Protei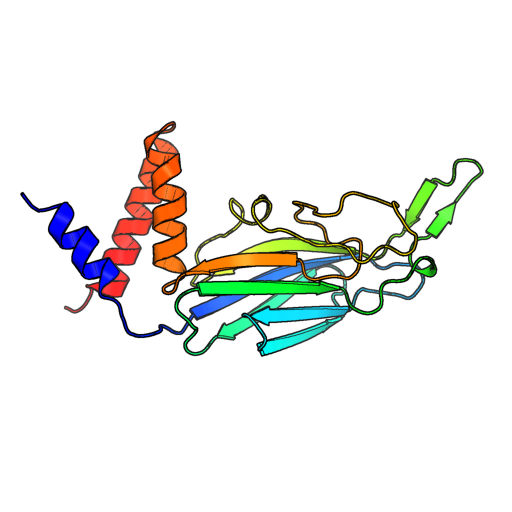n AF-A0A3C0G9D0-F1 (afdb_monomer)

Radius of gyration: 19.48 Å; Cα contacts (8 Å, |Δi|>4): 358; chains: 1; bounding box: 47×35×62 Å

Sequence (189 aa):
MEKWKQTAKYRNATRPKSFVVKIHLHGSAGRRGYPTALIGVNDKEYLRQTIEEKSTLEFSVDSIKKRNFLFIEMLDKTSKDTVVQGHNAQIVKDMRIKIEKLFIDEIDMRNHIFKAKQRPIYHTFNQGPKVVNSDHIFFSGKWKLYFENPPRLFFANKTYSKALVSNPKKQEQVIHYKKKLDEYFFGKK

Solvent-accessible surface area (backbone atoms only — not comparable to full-atom values): 10556 Å² total; per-residue (Å²): 143,57,74,66,61,57,58,51,57,64,71,61,55,77,66,61,54,60,46,43,41,38,38,33,36,36,21,32,46,22,69,87,42,54,33,33,38,40,32,29,50,72,91,47,79,76,48,75,46,72,30,60,46,78,38,80,46,74,50,77,44,77,54,57,60,70,66,45,30,44,34,44,26,43,50,91,67,55,79,74,22,50,38,62,49,73,95,81,59,42,76,78,34,48,37,25,42,33,59,77,41,38,27,46,69,85,40,78,37,65,92,48,41,61,73,17,43,22,41,59,53,67,94,53,87,85,75,66,70,77,62,45,62,51,51,60,43,72,42,20,42,51,31,35,42,76,48,33,60,51,52,66,59,43,53,47,53,64,47,47,75,56,41,82,73,75,46,72,74,55,45,53,55,50,51,51,52,47,52,58,46,47,46,71,76,66,62,81,131

Structure (mmCIF, N/CA/C/O backbone):
data_AF-A0A3C0G9D0-F1
#
_ent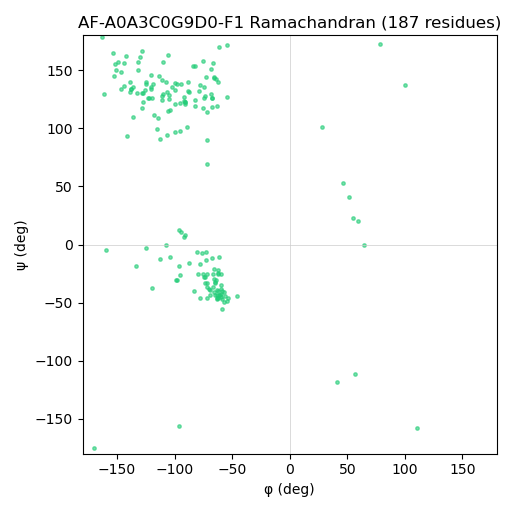ry.id   AF-A0A3C0G9D0-F1
#
loop_
_atom_site.group_PDB
_atom_site.id
_atom_site.type_symbol
_atom_site.label_atom_id
_atom_site.label_alt_id
_atom_site.label_comp_id
_atom_site.label_asym_id
_atom_site.label_entity_id
_atom_site.label_seq_id
_atom_site.pdbx_PDB_ins_code
_atom_site.Cartn_x
_atom_site.Cartn_y
_atom_site.Cartn_z
_atom_site.occupancy
_atom_site.B_iso_or_equiv
_atom_site.auth_seq_id
_atom_site.auth_comp_id
_atom_site.auth_asym_id
_atom_site.auth_atom_id
_atom_site.pdbx_PDB_model_num
ATOM 1 N N . MET A 1 1 ? -8.342 -2.177 42.435 1.00 35.59 1 MET A N 1
ATOM 2 C CA . MET A 1 1 ? -8.805 -3.366 41.676 1.00 35.59 1 MET A CA 1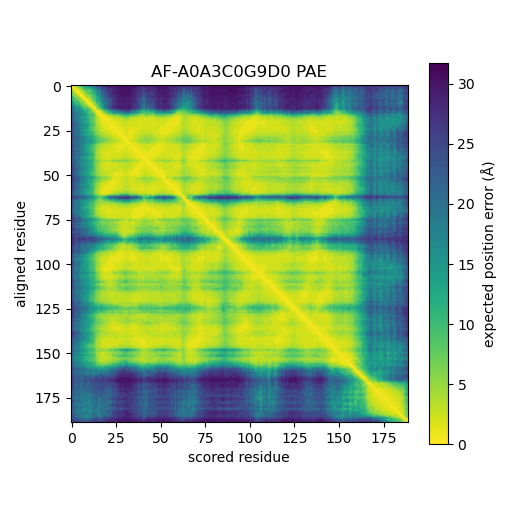
ATOM 3 C C . MET A 1 1 ? -9.591 -2.928 40.421 1.00 35.59 1 MET A C 1
ATOM 5 O O . MET A 1 1 ? -10.724 -3.347 40.233 1.00 35.59 1 MET A O 1
ATOM 9 N N . GLU A 1 2 ? -9.013 -2.089 39.540 1.00 35.81 2 GLU A N 1
ATOM 10 C CA . GLU A 1 2 ? -9.792 -1.347 38.507 1.00 35.81 2 GLU A CA 1
ATOM 11 C C . GLU A 1 2 ? -9.228 -1.363 37.070 1.00 35.81 2 GLU A C 1
ATOM 13 O O . GLU A 1 2 ? -9.981 -1.161 36.119 1.00 35.81 2 GLU A O 1
ATOM 18 N N . LYS A 1 3 ? -7.942 -1.685 36.854 1.00 32.31 3 LYS A N 1
ATOM 19 C CA . LYS A 1 3 ? -7.334 -1.702 35.499 1.00 32.31 3 LYS A CA 1
ATOM 20 C C . LYS A 1 3 ? -7.938 -2.766 34.560 1.00 32.31 3 LYS A C 1
ATOM 22 O O . LYS A 1 3 ? -8.060 -2.563 33.352 1.00 32.31 3 LYS A O 1
ATOM 27 N N . TRP A 1 4 ? -8.361 -3.898 35.117 1.00 29.17 4 TRP A N 1
ATOM 28 C CA . TRP A 1 4 ? -8.991 -5.007 34.394 1.00 29.17 4 TRP A CA 1
ATOM 29 C C . TRP A 1 4 ? -10.407 -4.679 33.888 1.00 29.17 4 TRP A C 1
ATOM 31 O O . TRP A 1 4 ? -10.735 -5.015 32.749 1.00 29.17 4 TRP A O 1
ATOM 41 N N . LYS A 1 5 ? -11.213 -3.937 34.666 1.00 29.25 5 LYS A N 1
ATOM 42 C CA . LYS A 1 5 ? -12.572 -3.525 34.264 1.00 29.25 5 LYS A CA 1
ATOM 43 C C . LYS A 1 5 ? -12.570 -2.543 33.088 1.00 29.25 5 LYS A C 1
ATOM 45 O O . LYS A 1 5 ? -13.406 -2.675 32.196 1.00 29.25 5 LYS A O 1
ATOM 50 N N . GLN A 1 6 ? -11.601 -1.625 33.022 1.00 36.59 6 GLN A N 1
ATOM 51 C CA . GLN A 1 6 ? -11.447 -0.744 31.856 1.00 36.59 6 GLN A CA 1
ATOM 52 C C . GLN A 1 6 ? -11.131 -1.556 30.592 1.00 36.59 6 GLN A C 1
ATOM 54 O O . GLN A 1 6 ? -11.825 -1.422 29.590 1.00 36.59 6 GLN A O 1
ATOM 59 N N . THR A 1 7 ? -10.181 -2.494 30.666 1.00 37.78 7 THR A N 1
ATOM 60 C CA . THR A 1 7 ? -9.803 -3.374 29.540 1.00 37.78 7 THR A CA 1
ATOM 61 C C . THR A 1 7 ? -10.978 -4.228 29.027 1.00 37.78 7 THR A C 1
ATOM 63 O O . THR A 1 7 ? -11.108 -4.449 27.821 1.00 37.78 7 THR A O 1
ATOM 66 N N . ALA A 1 8 ? -11.873 -4.669 29.919 1.00 34.12 8 ALA A N 1
ATOM 67 C CA . ALA A 1 8 ? -13.069 -5.436 29.565 1.00 34.12 8 ALA A CA 1
ATOM 68 C C . ALA A 1 8 ? -14.154 -4.592 28.867 1.00 34.12 8 ALA A C 1
ATOM 70 O O . ALA A 1 8 ? -14.780 -5.067 27.920 1.00 34.12 8 ALA A O 1
ATOM 71 N N . LYS A 1 9 ? -14.335 -3.321 29.252 1.00 36.75 9 LYS A N 1
ATOM 72 C CA . LYS A 1 9 ? -15.297 -2.413 28.597 1.00 36.75 9 LYS A CA 1
ATOM 73 C C . LYS A 1 9 ? -14.911 -2.130 27.137 1.00 36.75 9 LYS A C 1
ATOM 75 O O . LYS A 1 9 ? -15.786 -2.046 26.281 1.00 36.75 9 LYS A O 1
ATOM 80 N N . TYR A 1 10 ? -13.610 -2.094 26.833 1.00 41.47 10 TYR A N 1
ATOM 81 C CA . TYR A 1 10 ? -13.089 -1.951 25.466 1.00 41.47 10 TYR A CA 1
ATOM 82 C C . TYR A 1 10 ? -13.218 -3.220 24.609 1.00 41.47 10 TYR A C 1
ATOM 84 O O . TYR A 1 10 ? -13.357 -3.112 23.393 1.00 41.47 10 TYR A O 1
ATOM 92 N N . ARG A 1 11 ? -13.221 -4.419 25.217 1.00 40.88 11 ARG A N 1
ATOM 93 C CA . ARG A 1 11 ? -13.554 -5.674 24.508 1.00 40.88 11 ARG A CA 1
ATOM 94 C C . ARG A 1 11 ? -15.019 -5.719 24.061 1.00 40.88 11 ARG A C 1
ATOM 96 O O . ARG A 1 11 ? -15.320 -6.379 23.073 1.00 40.88 11 ARG A O 1
ATOM 103 N N . ASN A 1 12 ? -15.891 -4.988 24.759 1.00 38.72 12 ASN A N 1
ATOM 104 C CA . ASN A 1 12 ? -17.333 -4.934 24.519 1.00 38.72 12 ASN A CA 1
ATOM 105 C C . ASN A 1 12 ? -17.779 -3.750 23.644 1.00 38.72 12 ASN A C 1
ATOM 107 O O . ASN A 1 12 ? -18.977 -3.494 23.537 1.00 38.72 12 ASN A O 1
ATOM 111 N N . ALA A 1 13 ? -16.860 -3.043 22.972 1.00 45.84 13 ALA A N 1
ATOM 112 C CA . ALA A 1 13 ? -17.217 -2.147 21.871 1.00 45.84 13 ALA A CA 1
ATOM 113 C C . ALA A 1 13 ? -17.621 -2.991 20.641 1.00 45.84 13 ALA A C 1
ATOM 115 O O . ALA A 1 13 ? -16.901 -3.084 19.655 1.00 45.84 13 ALA A O 1
ATOM 116 N N . THR A 1 14 ? -18.765 -3.668 20.742 1.00 51.75 14 THR A N 1
ATOM 117 C CA . THR A 1 14 ? -19.319 -4.631 19.775 1.00 51.75 14 THR A CA 1
A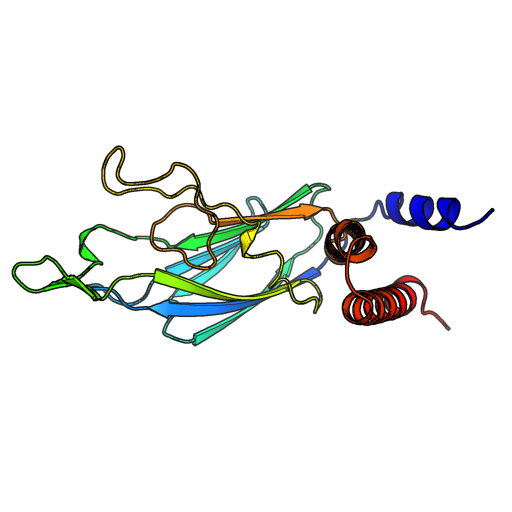TOM 118 C C . THR A 1 14 ? -19.931 -3.978 18.540 1.00 51.75 14 THR A C 1
ATOM 120 O O . THR A 1 14 ? -20.296 -4.682 17.602 1.00 51.75 14 THR A O 1
ATOM 123 N N . ARG A 1 15 ? -20.045 -2.645 18.511 1.00 56.09 15 ARG A N 1
ATOM 124 C CA . ARG A 1 15 ? -20.587 -1.923 17.360 1.00 56.09 15 ARG A CA 1
ATOM 125 C C . ARG A 1 15 ? -19.463 -1.546 16.406 1.00 56.09 15 ARG A C 1
ATOM 127 O O . ARG A 1 15 ? -18.535 -0.852 16.835 1.00 56.09 15 ARG A O 1
ATOM 134 N N . PRO A 1 16 ? -19.542 -1.969 15.135 1.00 62.66 16 PRO A N 1
ATOM 135 C CA . PRO A 1 16 ? -18.597 -1.524 14.141 1.00 62.66 16 PRO A CA 1
ATOM 136 C C . PRO A 1 16 ? -18.543 0.001 14.083 1.00 62.66 16 PRO A C 1
ATOM 138 O O . PRO A 1 16 ? -19.578 0.653 13.952 1.00 62.66 16 PRO A O 1
ATOM 141 N N . LYS A 1 17 ? -17.344 0.574 14.192 1.00 74.12 17 LYS A N 1
ATOM 142 C CA . LYS A 1 17 ? -17.153 2.011 14.000 1.00 74.12 17 LYS A CA 1
ATOM 143 C C . LYS A 1 17 ? -16.664 2.279 12.584 1.00 74.12 17 LYS A C 1
ATOM 145 O O . LYS A 1 17 ? -15.845 1.516 12.065 1.00 74.12 17 LYS A O 1
ATOM 150 N N . SER A 1 18 ? -17.207 3.324 11.965 1.00 83.94 18 SER A N 1
ATOM 151 C CA . SER A 1 18 ? -16.607 3.903 10.770 1.00 83.94 18 SER A CA 1
ATOM 152 C C . SER A 1 18 ? -15.265 4.535 11.128 1.00 83.94 18 SER A C 1
ATOM 154 O O . SER A 1 18 ? -15.014 4.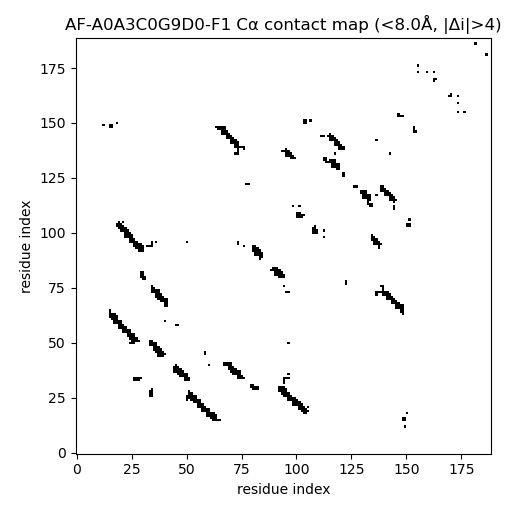862 12.291 1.00 83.94 18 SER A O 1
ATOM 156 N N . PHE A 1 19 ? -14.396 4.652 10.134 1.00 87.12 19 PHE A N 1
ATOM 157 C CA . PHE A 1 19 ? -13.090 5.283 10.281 1.00 87.12 19 PHE A CA 1
ATOM 158 C C . PHE A 1 19 ? -12.665 5.931 8.968 1.00 87.12 19 PHE A C 1
ATOM 160 O O . PHE A 1 19 ? -13.121 5.534 7.892 1.00 87.12 19 PHE A O 1
ATOM 167 N N . VAL A 1 20 ? -11.771 6.910 9.059 1.00 90.75 20 VAL A N 1
ATOM 168 C CA . VAL A 1 20 ? -11.191 7.587 7.892 1.00 90.75 20 VAL A CA 1
ATOM 169 C C . VAL A 1 20 ? -9.785 7.062 7.648 1.00 90.75 20 VAL A C 1
ATOM 171 O O . VAL A 1 20 ? -8.988 6.916 8.579 1.00 90.75 20 VAL A O 1
ATOM 174 N N . VAL A 1 21 ? -9.471 6.784 6.386 1.00 94.00 21 VAL A N 1
ATOM 175 C CA . VAL A 1 21 ? -8.127 6.418 5.939 1.00 94.00 21 VAL A CA 1
ATOM 176 C C . VAL A 1 21 ? -7.572 7.552 5.095 1.00 94.00 21 VAL A C 1
ATOM 178 O O . VAL A 1 21 ? -8.197 7.956 4.119 1.00 94.00 21 VAL A O 1
ATOM 181 N N . LYS A 1 22 ? -6.370 8.017 5.439 1.00 96.44 22 LYS A N 1
ATOM 182 C CA . LYS A 1 22 ? -5.610 8.995 4.652 1.00 96.44 22 LYS A CA 1
ATOM 183 C C . LYS A 1 22 ? -4.247 8.418 4.301 1.00 96.44 22 LYS A C 1
ATOM 185 O O . LYS A 1 22 ? -3.511 7.978 5.184 1.00 96.44 22 LYS A O 1
ATOM 190 N N . ILE A 1 23 ? -3.894 8.406 3.023 1.00 96.44 23 ILE A N 1
ATOM 191 C CA . ILE A 1 23 ? -2.669 7.786 2.513 1.00 96.44 23 ILE A CA 1
ATOM 192 C C . ILE A 1 23 ? -1.917 8.796 1.659 1.00 96.44 23 ILE A C 1
ATOM 194 O O . ILE A 1 23 ? -2.490 9.407 0.762 1.00 96.44 23 ILE A O 1
ATOM 198 N N . HIS A 1 24 ? -0.625 8.943 1.925 1.00 96.94 24 HIS A N 1
ATOM 199 C CA . HIS A 1 24 ? 0.287 9.693 1.075 1.00 96.94 24 HIS A CA 1
ATOM 200 C C . HIS A 1 24 ? 1.125 8.695 0.287 1.00 96.94 24 HIS A C 1
ATOM 202 O O . HIS A 1 24 ? 1.874 7.903 0.871 1.00 96.94 24 HIS A O 1
ATOM 208 N N . LEU A 1 25 ? 0.964 8.717 -1.030 1.00 97.00 25 LEU A N 1
ATOM 209 C CA . LEU A 1 25 ? 1.652 7.838 -1.958 1.00 97.00 25 LEU A CA 1
ATOM 210 C C . LEU A 1 25 ? 2.605 8.645 -2.829 1.00 97.00 25 LEU A C 1
ATOM 212 O O . LEU A 1 25 ? 2.298 9.770 -3.215 1.00 97.00 25 LEU A O 1
ATOM 216 N N . HIS A 1 26 ? 3.736 8.031 -3.158 1.00 97.50 26 HIS A N 1
ATOM 217 C CA . HIS A 1 26 ? 4.649 8.519 -4.173 1.00 97.50 26 HIS A CA 1
ATOM 218 C C . HIS A 1 26 ? 4.769 7.508 -5.320 1.00 97.50 26 HIS A C 1
ATOM 220 O O . HIS A 1 26 ? 5.333 6.426 -5.140 1.00 97.50 26 HIS A O 1
ATOM 226 N N . GLY A 1 27 ? 4.268 7.848 -6.503 1.00 96.62 27 GLY A N 1
ATOM 227 C CA . GLY A 1 27 ? 4.398 7.054 -7.718 1.00 96.62 27 GLY A CA 1
ATOM 228 C C . GLY A 1 27 ? 5.669 7.406 -8.481 1.00 96.62 27 GLY A C 1
ATOM 229 O O . GLY A 1 27 ? 5.991 8.571 -8.694 1.00 96.62 27 GLY A O 1
ATOM 230 N N . SER A 1 28 ? 6.425 6.396 -8.898 1.00 95.88 28 SER A N 1
ATOM 231 C CA . SER A 1 28 ? 7.510 6.567 -9.866 1.00 95.88 28 SER A CA 1
ATOM 232 C C . SER A 1 28 ? 7.054 6.025 -11.208 1.00 95.88 28 SER A C 1
ATOM 234 O O . SER A 1 28 ? 6.574 4.893 -11.284 1.00 95.88 28 SER A O 1
ATOM 236 N N . ALA A 1 29 ? 7.206 6.826 -12.260 1.00 94.06 29 ALA A N 1
ATOM 237 C CA . ALA A 1 29 ? 6.902 6.378 -13.605 1.00 94.06 29 ALA A CA 1
ATOM 238 C C . ALA A 1 29 ? 7.871 5.271 -14.038 1.00 94.06 29 ALA A C 1
ATOM 240 O O . ALA A 1 29 ? 9.067 5.346 -13.765 1.00 94.06 29 ALA A O 1
ATOM 241 N N . GLY A 1 30 ? 7.362 4.292 -14.779 1.00 92.25 30 GLY A N 1
ATOM 242 C CA . GLY A 1 30 ? 8.151 3.359 -15.575 1.00 92.25 30 GLY A CA 1
ATOM 243 C C . GLY A 1 30 ? 8.253 3.803 -17.032 1.00 92.25 30 GLY A C 1
ATOM 244 O O . GLY A 1 30 ? 8.075 4.980 -17.372 1.00 92.25 30 GLY A O 1
ATOM 245 N N . ARG A 1 31 ? 8.502 2.841 -17.924 1.00 92.00 31 ARG A N 1
ATOM 246 C CA . ARG A 1 31 ? 8.493 3.073 -19.378 1.00 92.00 31 ARG A CA 1
ATOM 247 C C . ARG A 1 31 ? 7.123 3.514 -19.901 1.00 92.00 31 ARG A C 1
ATOM 249 O O . ARG A 1 31 ? 7.068 4.389 -20.755 1.00 92.00 31 ARG A O 1
ATOM 256 N N . ARG A 1 32 ? 6.038 2.918 -19.397 1.00 91.06 32 ARG A N 1
ATOM 257 C CA . ARG A 1 32 ? 4.662 3.151 -19.878 1.00 91.06 32 ARG A CA 1
ATOM 258 C C . ARG A 1 32 ? 3.892 4.224 -19.097 1.00 91.06 32 ARG A C 1
ATOM 260 O O . ARG A 1 32 ? 2.693 4.355 -19.289 1.00 91.06 32 ARG A O 1
ATOM 267 N N . GLY A 1 33 ? 4.565 4.982 -18.229 1.00 93.06 33 GLY A N 1
ATOM 268 C CA . GLY A 1 33 ? 3.944 6.029 -17.411 1.00 93.06 33 GLY A CA 1
ATOM 269 C C . GLY A 1 33 ? 3.883 5.680 -15.925 1.00 93.06 33 GLY A C 1
ATOM 270 O O . GLY A 1 33 ? 4.693 4.889 -15.435 1.00 93.06 33 GLY A O 1
ATOM 271 N N . TYR A 1 34 ? 2.965 6.323 -15.207 1.00 95.38 34 TYR A N 1
ATOM 272 C CA . TYR A 1 34 ? 2.794 6.201 -13.759 1.00 95.38 34 TYR A CA 1
ATOM 273 C C . TYR A 1 34 ? 1.940 4.986 -13.357 1.00 95.38 34 TYR A C 1
ATOM 275 O O . TYR A 1 34 ? 1.123 4.515 -14.150 1.00 95.38 34 TYR A O 1
ATOM 283 N N . PRO A 1 35 ? 2.130 4.446 -12.139 1.00 95.81 35 PRO A N 1
ATOM 284 C CA . PRO A 1 35 ? 1.370 3.297 -11.664 1.00 95.81 35 PRO A CA 1
ATOM 285 C C . PRO A 1 35 ? -0.077 3.666 -11.329 1.00 95.81 35 PRO A C 1
ATOM 287 O O . PRO A 1 35 ? -0.340 4.712 -10.737 1.00 95.81 35 PRO A O 1
ATOM 290 N N . THR A 1 36 ? -1.007 2.752 -11.603 1.00 96.88 36 THR A N 1
ATOM 291 C CA . THR A 1 36 ? -2.377 2.837 -11.078 1.00 96.88 36 THR A CA 1
ATOM 292 C C . THR A 1 36 ? -2.470 2.070 -9.766 1.00 96.88 36 THR A C 1
ATOM 294 O O . THR A 1 36 ? -2.101 0.897 -9.698 1.00 96.88 36 THR A O 1
ATOM 297 N N . ALA A 1 37 ? -2.957 2.721 -8.713 1.00 97.19 37 ALA A N 1
ATOM 298 C CA . ALA A 1 37 ? -3.192 2.110 -7.414 1.00 97.19 37 ALA A CA 1
ATOM 299 C C . ALA A 1 37 ? -4.670 1.754 -7.244 1.00 97.19 37 ALA A C 1
ATOM 301 O O . ALA A 1 37 ? -5.545 2.593 -7.456 1.00 97.19 37 ALA A O 1
ATOM 302 N N . LEU A 1 38 ? -4.933 0.534 -6.784 1.00 97.56 38 LEU A N 1
ATOM 303 C CA . LEU A 1 38 ? -6.214 0.116 -6.236 1.00 97.56 38 LEU A CA 1
ATOM 304 C C . LEU A 1 38 ? -6.111 0.030 -4.714 1.00 97.56 38 LEU A C 1
ATOM 306 O O . LEU A 1 38 ? -5.249 -0.673 -4.181 1.00 97.56 38 LEU A O 1
ATOM 310 N N . ILE A 1 39 ? -6.998 0.730 -4.013 1.00 97.44 39 ILE A N 1
ATOM 311 C CA . ILE A 1 39 ? -7.001 0.819 -2.554 1.00 97.44 39 ILE A CA 1
ATOM 312 C C . ILE A 1 39 ? -8.366 0.411 -2.029 1.00 97.44 39 ILE A C 1
ATOM 314 O O . ILE A 1 39 ? -9.408 0.876 -2.500 1.00 97.44 39 ILE A O 1
ATOM 318 N N . GLY A 1 40 ? -8.359 -0.444 -1.014 1.00 95.62 40 GLY A N 1
ATOM 319 C CA . GLY A 1 40 ? -9.595 -0.879 -0.396 1.00 95.62 40 GLY A CA 1
ATOM 320 C C . GLY A 1 40 ? -9.422 -1.522 0.966 1.00 95.62 40 GLY A C 1
ATOM 321 O O . GLY A 1 40 ? -8.313 -1.690 1.475 1.00 95.62 40 GLY A O 1
ATOM 322 N N . VAL A 1 41 ? -10.546 -1.896 1.567 1.00 93.94 41 VAL A N 1
ATOM 323 C CA . VAL A 1 41 ? -10.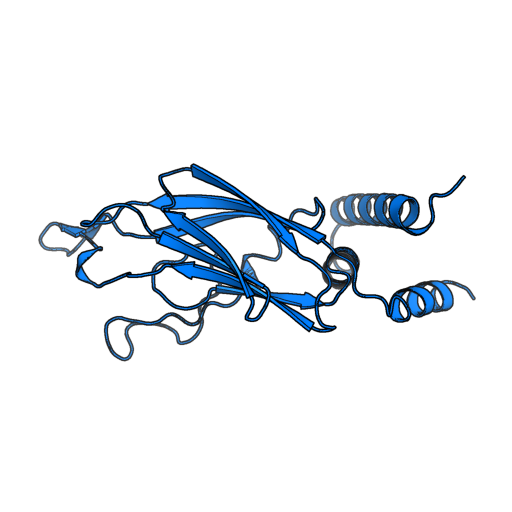583 -2.605 2.847 1.00 93.94 41 VAL A CA 1
ATOM 324 C C . VAL A 1 41 ? -11.327 -3.914 2.655 1.00 93.94 41 VAL A C 1
ATOM 326 O O . VAL A 1 41 ? -12.467 -3.940 2.194 1.00 93.94 41 VAL A O 1
ATOM 329 N N . ASN A 1 42 ? -10.679 -5.012 3.040 1.00 91.50 42 ASN A N 1
ATOM 330 C CA . ASN A 1 42 ? -11.128 -6.373 2.770 1.00 91.50 42 ASN A CA 1
ATOM 331 C C . ASN A 1 42 ? -11.328 -6.613 1.266 1.00 91.50 42 ASN A C 1
ATOM 333 O O . ASN A 1 42 ? -10.356 -6.625 0.513 1.00 91.50 42 ASN A O 1
ATOM 337 N N . ASP A 1 43 ? -12.581 -6.782 0.852 1.00 89.88 43 ASP A N 1
ATOM 338 C CA . ASP A 1 43 ? -12.986 -7.054 -0.527 1.00 89.88 43 ASP A CA 1
ATOM 339 C C . ASP A 1 43 ? -13.661 -5.834 -1.175 1.00 89.88 43 ASP A C 1
ATOM 341 O O . ASP A 1 43 ? -14.044 -5.890 -2.338 1.00 89.88 43 ASP A O 1
ATOM 345 N N . LYS A 1 44 ? -13.805 -4.722 -0.438 1.00 93.12 44 LYS A N 1
ATOM 346 C CA . LYS A 1 44 ? -14.419 -3.491 -0.939 1.00 93.12 44 LYS A CA 1
ATOM 347 C C . LYS A 1 44 ? -13.348 -2.527 -1.439 1.00 93.12 44 LYS A C 1
ATOM 349 O O . LYS A 1 44 ? -12.461 -2.125 -0.682 1.00 93.12 44 LYS A O 1
ATOM 354 N N . GLU A 1 45 ? -13.461 -2.161 -2.708 1.00 95.38 45 GLU A N 1
ATOM 355 C CA . GLU A 1 45 ? -12.666 -1.116 -3.351 1.00 95.38 45 GLU A CA 1
ATOM 356 C C . GLU A 1 45 ? -13.208 0.262 -2.952 1.00 95.38 45 GLU A C 1
ATOM 358 O O . GLU A 1 45 ? -14.421 0.462 -2.887 1.00 95.38 45 GLU A O 1
ATOM 363 N N . TYR A 1 46 ? -12.308 1.199 -2.657 1.00 95.94 46 TYR A N 1
ATOM 364 C CA . TYR A 1 46 ? -12.665 2.574 -2.296 1.00 95.94 46 TYR A CA 1
ATOM 365 C C . TYR A 1 46 ? -12.070 3.589 -3.265 1.00 95.94 46 TYR A C 1
ATOM 367 O O . TYR A 1 46 ? -12.727 4.571 -3.588 1.00 95.94 46 TYR A O 1
ATOM 375 N N . LEU A 1 47 ? -10.843 3.355 -3.735 1.00 95.81 47 LEU A N 1
ATOM 376 C CA . LEU A 1 47 ? -10.161 4.240 -4.673 1.00 95.81 47 LEU A CA 1
ATOM 377 C C . LEU A 1 47 ? -9.428 3.431 -5.736 1.00 95.81 47 LEU A C 1
ATOM 379 O O . LEU A 1 47 ? -8.778 2.430 -5.428 1.00 95.81 47 LEU A O 1
ATOM 383 N N . ARG A 1 48 ? -9.491 3.915 -6.974 1.00 97.00 48 ARG A N 1
ATOM 384 C CA . ARG A 1 48 ? -8.706 3.439 -8.112 1.00 97.00 48 ARG A CA 1
ATOM 385 C C . ARG A 1 48 ? -8.196 4.660 -8.867 1.00 97.00 48 ARG A C 1
ATOM 387 O O . ARG A 1 48 ? -8.999 5.376 -9.456 1.00 97.00 48 ARG A O 1
ATOM 394 N N . GLN A 1 49 ? -6.894 4.924 -8.808 1.00 95.44 49 GLN A N 1
ATOM 395 C CA . GLN A 1 49 ? -6.327 6.161 -9.349 1.00 95.44 49 GLN A CA 1
ATOM 396 C C . GLN A 1 49 ? -4.870 5.989 -9.793 1.00 95.44 49 GLN A C 1
ATOM 398 O O . GLN A 1 49 ? -4.097 5.277 -9.147 1.00 95.44 49 GLN A O 1
ATOM 403 N N . THR A 1 50 ? -4.487 6.677 -10.870 1.00 96.56 50 THR A N 1
ATOM 404 C CA . THR A 1 50 ? -3.087 6.853 -11.281 1.00 96.56 50 THR A CA 1
ATOM 405 C C . THR A 1 50 ? -2.342 7.725 -10.275 1.00 96.56 50 THR A C 1
ATOM 407 O O . THR A 1 50 ? -2.777 8.829 -9.956 1.00 96.56 50 THR A O 1
ATOM 410 N N . ILE A 1 51 ? -1.217 7.231 -9.765 1.00 96.06 51 ILE A N 1
ATOM 411 C CA . ILE A 1 51 ? -0.398 7.927 -8.772 1.00 96.06 51 ILE A CA 1
ATOM 412 C C . ILE A 1 51 ? 0.769 8.594 -9.486 1.00 96.06 51 ILE A C 1
ATOM 414 O O . ILE A 1 51 ? 1.794 7.963 -9.754 1.00 96.06 51 ILE A O 1
ATOM 418 N N . GLU A 1 52 ? 0.601 9.874 -9.786 1.00 94.56 52 GLU A N 1
ATOM 419 C CA . GLU A 1 52 ? 1.645 10.717 -10.359 1.00 94.56 52 GLU A CA 1
ATOM 420 C C . GLU A 1 52 ? 2.396 11.415 -9.231 1.00 94.56 52 GLU A C 1
ATOM 422 O O . GLU A 1 52 ? 1.779 12.070 -8.389 1.00 94.56 52 GLU A O 1
ATOM 427 N N . GLU A 1 53 ? 3.717 11.217 -9.183 1.00 94.25 53 GLU A N 1
ATOM 428 C CA . GLU A 1 53 ? 4.591 11.757 -8.137 1.00 94.25 53 GLU A CA 1
ATOM 429 C C . GLU A 1 53 ? 3.946 11.644 -6.750 1.00 94.25 53 GLU A C 1
ATOM 431 O O . GLU A 1 53 ? 3.641 10.536 -6.323 1.00 94.25 53 GLU A O 1
ATOM 436 N N . LYS A 1 54 ? 3.690 12.757 -6.052 1.00 96.56 54 LYS A N 1
ATOM 437 C CA . LYS A 1 54 ? 3.036 12.772 -4.741 1.00 96.56 54 LYS A CA 1
ATOM 438 C C . LYS A 1 54 ? 1.526 12.910 -4.875 1.00 96.56 54 LYS A C 1
ATOM 440 O O . LYS A 1 54 ? 1.020 13.931 -5.322 1.00 96.56 54 LYS A O 1
ATOM 445 N N . SER A 1 55 ? 0.803 11.930 -4.347 1.00 95.31 55 SER A N 1
ATOM 446 C CA . SER A 1 55 ? -0.656 11.945 -4.261 1.00 95.31 55 SER A CA 1
ATOM 447 C C . SER A 1 55 ? -1.116 11.736 -2.821 1.00 95.31 55 SER A C 1
ATOM 449 O O . SER A 1 55 ? -0.584 10.893 -2.096 1.00 95.31 55 SER A O 1
ATOM 451 N N . THR A 1 56 ? -2.127 12.497 -2.401 1.00 96.44 56 THR A N 1
ATOM 452 C CA . THR A 1 56 ? -2.808 12.296 -1.115 1.00 96.44 56 THR A CA 1
ATOM 453 C C . THR A 1 56 ? -4.213 11.795 -1.381 1.00 96.44 56 THR A C 1
ATOM 455 O O . THR A 1 56 ? -4.973 12.433 -2.101 1.00 96.44 56 THR A O 1
ATOM 458 N N . LEU A 1 57 ? -4.540 10.655 -0.791 1.00 95.44 57 LEU A N 1
ATOM 459 C CA . LEU A 1 57 ? -5.797 9.953 -0.985 1.00 95.44 57 LEU A CA 1
ATOM 460 C C . LEU A 1 57 ? -6.508 9.822 0.351 1.00 95.44 57 LEU A C 1
ATOM 462 O O . LEU A 1 57 ? -5.888 9.440 1.345 1.00 95.44 57 LEU A O 1
ATOM 466 N N . GLU A 1 58 ? -7.800 10.120 0.377 1.00 96.44 58 GLU A N 1
ATOM 467 C CA . GLU A 1 58 ? -8.605 10.067 1.591 1.00 96.44 58 GLU A CA 1
ATOM 468 C C . GLU A 1 58 ? -9.964 9.443 1.288 1.00 96.44 58 GLU A C 1
ATOM 470 O O . GLU A 1 58 ? -10.592 9.764 0.281 1.00 96.44 58 GLU A O 1
ATOM 475 N N . PHE A 1 59 ? -10.398 8.514 2.135 1.00 95.19 59 PHE A N 1
ATOM 476 C CA . PHE A 1 59 ? -11.697 7.866 2.000 1.00 95.19 59 PHE A CA 1
ATOM 477 C C . PHE A 1 59 ? -12.239 7.430 3.360 1.00 95.19 59 PHE A C 1
ATOM 479 O O . PHE A 1 59 ? -11.491 7.091 4.282 1.00 95.19 59 PHE A O 1
ATOM 486 N N . SER A 1 60 ? -13.565 7.423 3.465 1.00 93.06 60 SER A N 1
ATOM 487 C CA . SER A 1 60 ? -14.281 6.949 4.648 1.00 93.06 60 SER A CA 1
ATOM 488 C C . SER A 1 60 ? -14.672 5.487 4.483 1.00 93.06 60 SER A C 1
ATOM 490 O O . SER A 1 60 ? -15.116 5.068 3.415 1.00 93.06 60 SER A O 1
ATOM 492 N N . VAL A 1 61 ? -14.514 4.706 5.546 1.00 89.62 61 VAL A N 1
ATOM 493 C CA . VAL A 1 61 ? -14.854 3.285 5.579 1.00 89.62 61 VAL A CA 1
ATOM 494 C C . VAL A 1 61 ? -16.001 3.075 6.555 1.00 89.62 61 VAL A C 1
ATOM 496 O O . VAL A 1 61 ? -15.822 3.145 7.772 1.00 89.62 61 VAL A O 1
ATOM 499 N N . ASP A 1 62 ? -17.175 2.766 6.016 1.00 80.69 62 ASP A N 1
ATOM 500 C CA . ASP A 1 62 ? -18.340 2.416 6.822 1.00 80.69 62 ASP A CA 1
ATOM 501 C C . ASP A 1 62 ? -18.193 1.008 7.408 1.00 80.69 62 ASP A C 1
ATOM 503 O O . ASP A 1 62 ? -17.913 0.057 6.681 1.00 80.69 62 ASP A O 1
ATOM 507 N N . SER A 1 63 ? -18.373 0.900 8.731 1.00 66.81 63 SER A N 1
ATOM 508 C CA . SER A 1 63 ? -18.618 -0.323 9.513 1.00 66.81 63 SER A CA 1
ATOM 509 C C . SER A 1 63 ? -18.039 -1.631 8.945 1.00 66.81 63 SER A C 1
ATOM 511 O O . SER A 1 63 ? -18.633 -2.319 8.115 1.00 66.81 63 SER A O 1
ATOM 513 N N . ILE A 1 64 ? -16.919 -2.055 9.517 1.00 68.00 64 ILE A N 1
ATOM 514 C CA . ILE A 1 64 ? -16.179 -3.247 9.097 1.00 68.00 64 ILE A CA 1
ATOM 515 C C . ILE A 1 64 ? -16.337 -4.432 10.061 1.00 68.00 64 ILE A C 1
ATOM 517 O O . ILE A 1 64 ? -16.692 -4.270 11.233 1.00 68.00 64 ILE A O 1
ATOM 521 N N . LYS A 1 65 ? -15.995 -5.632 9.569 1.00 73.31 65 LYS A N 1
ATOM 522 C CA . LYS A 1 65 ? -15.936 -6.895 10.327 1.00 73.31 65 LYS A CA 1
ATOM 523 C C . LYS A 1 65 ? -15.026 -6.764 11.563 1.00 73.31 65 LYS A C 1
ATOM 525 O O . LYS A 1 65 ? -14.291 -5.794 11.727 1.00 73.31 65 LYS A O 1
ATOM 530 N N . LYS A 1 66 ? -15.007 -7.772 12.442 1.00 75.50 66 LYS A N 1
ATOM 531 C CA . LYS A 1 66 ? -14.096 -7.788 13.607 1.00 75.50 66 LYS A CA 1
ATOM 532 C C . LYS A 1 66 ? -12.614 -7.725 13.204 1.00 75.50 66 LYS A C 1
ATOM 534 O O . LYS A 1 66 ? -11.829 -7.057 13.868 1.00 75.50 66 LYS A O 1
ATOM 539 N N . ARG A 1 67 ? -12.245 -8.410 12.118 1.00 83.44 67 ARG A N 1
ATOM 540 C CA . ARG A 1 67 ? -10.888 -8.460 11.557 1.00 83.44 67 ARG A CA 1
ATOM 541 C C . ARG A 1 67 ? -10.904 -7.945 10.136 1.00 83.44 67 ARG A C 1
ATOM 543 O O . ARG A 1 67 ? -11.766 -8.351 9.361 1.00 83.44 67 ARG A O 1
ATOM 550 N N . ASN A 1 68 ? -9.932 -7.104 9.813 1.00 88.88 68 ASN A N 1
ATOM 551 C CA . ASN A 1 68 ? -9.872 -6.406 8.543 1.00 88.88 68 ASN A CA 1
ATOM 552 C C . ASN A 1 68 ? -8.448 -6.307 8.034 1.00 88.88 68 ASN A C 1
ATOM 554 O O . ASN A 1 68 ? -7.480 -6.450 8.787 1.00 88.88 68 ASN A O 1
ATOM 558 N N . PHE A 1 69 ? -8.330 -6.021 6.747 1.00 92.75 69 PHE A N 1
ATOM 559 C CA . PHE A 1 69 ? -7.081 -5.569 6.171 1.00 92.75 69 PHE A CA 1
ATOM 560 C C . PHE A 1 69 ? -7.320 -4.406 5.217 1.00 92.75 69 PHE A C 1
ATOM 562 O O . PHE A 1 69 ? -8.225 -4.446 4.389 1.00 92.75 69 PHE A O 1
ATOM 569 N N . LEU A 1 70 ? -6.479 -3.385 5.329 1.00 95.00 70 LEU A N 1
ATOM 570 C CA . LEU A 1 70 ? -6.310 -2.369 4.299 1.00 95.00 70 LEU A CA 1
ATOM 571 C C . LEU A 1 70 ? -5.416 -2.991 3.235 1.00 95.00 70 LEU A C 1
ATOM 573 O O . LEU A 1 70 ? -4.384 -3.575 3.584 1.00 95.00 70 LEU A O 1
ATOM 577 N N . PHE A 1 71 ? -5.800 -2.874 1.969 1.00 96.88 71 PHE A N 1
ATOM 578 C CA . PHE A 1 71 ? -4.948 -3.265 0.863 1.00 96.88 71 PHE A CA 1
ATOM 579 C C . PHE A 1 71 ? -4.646 -2.106 -0.077 1.00 96.88 71 PHE A C 1
ATOM 581 O O . PHE A 1 71 ? -5.484 -1.236 -0.303 1.00 96.88 71 PHE A O 1
ATOM 588 N N . ILE A 1 72 ? -3.431 -2.137 -0.615 1.00 97.44 72 ILE A N 1
ATOM 589 C CA . ILE A 1 72 ? -2.976 -1.306 -1.727 1.00 97.44 72 ILE A CA 1
ATOM 590 C C . ILE A 1 72 ?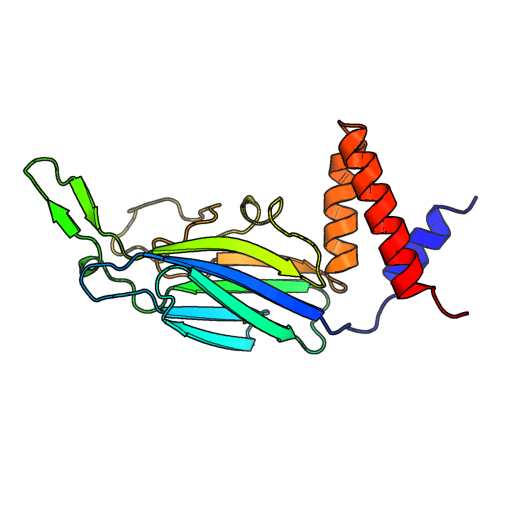 -2.400 -2.266 -2.763 1.00 97.44 72 ILE A C 1
ATOM 592 O O . ILE A 1 72 ? -1.610 -3.151 -2.428 1.00 97.44 72 ILE A O 1
ATOM 596 N N . GLU A 1 73 ? -2.811 -2.126 -4.011 1.00 96.88 73 GLU A N 1
ATOM 597 C CA . GLU A 1 73 ? -2.350 -2.954 -5.116 1.00 96.88 73 GLU A CA 1
ATOM 598 C C . GLU A 1 73 ? -1.966 -2.076 -6.299 1.00 96.88 73 GLU A C 1
ATOM 600 O O . GLU A 1 73 ? -2.726 -1.202 -6.700 1.00 96.88 73 GLU A O 1
ATOM 605 N N . MET A 1 74 ? -0.774 -2.309 -6.848 1.00 95.94 74 MET A N 1
ATOM 606 C CA . MET A 1 74 ? -0.377 -1.709 -8.115 1.00 95.94 74 MET A CA 1
ATOM 607 C C . MET A 1 74 ? -0.958 -2.543 -9.255 1.00 95.94 74 MET A C 1
ATOM 609 O O . MET A 1 74 ? -0.646 -3.732 -9.387 1.00 95.94 74 MET A O 1
ATOM 613 N N . LEU A 1 75 ? -1.797 -1.916 -10.068 1.00 94.12 75 LEU A N 1
ATOM 614 C CA . LEU A 1 75 ? -2.388 -2.535 -11.244 1.00 94.12 75 LEU A CA 1
ATOM 615 C C . LEU A 1 75 ? -1.417 -2.482 -12.429 1.00 94.12 75 LEU A C 1
ATOM 617 O O . LEU A 1 75 ? -0.547 -1.614 -12.502 1.00 94.12 75 LEU A O 1
ATOM 621 N N . ASP A 1 76 ? -1.577 -3.443 -13.337 1.00 82.19 76 ASP A N 1
ATOM 622 C CA . ASP A 1 76 ? -0.996 -3.448 -14.685 1.00 82.19 76 ASP A CA 1
ATOM 623 C C . ASP A 1 76 ? 0.539 -3.379 -14.783 1.00 82.19 76 ASP A C 1
ATOM 625 O O . ASP A 1 76 ? 1.076 -3.073 -15.852 1.00 82.19 76 ASP A O 1
ATOM 629 N N . LYS A 1 77 ? 1.271 -3.719 -13.711 1.00 89.19 77 LYS A N 1
ATOM 630 C CA . LYS A 1 77 ? 2.739 -3.801 -13.739 1.00 89.19 77 LYS A CA 1
ATOM 631 C C . LYS A 1 77 ? 3.193 -4.964 -14.615 1.00 89.19 77 LYS A C 1
ATOM 633 O O . LYS A 1 77 ? 2.811 -6.114 -14.412 1.00 89.19 77 LYS A O 1
ATOM 638 N N . THR A 1 78 ? 4.103 -4.676 -15.536 1.00 88.88 78 THR A N 1
ATOM 639 C CA . THR A 1 78 ? 4.756 -5.652 -16.416 1.00 88.88 78 THR A CA 1
ATOM 640 C C . THR A 1 78 ? 6.276 -5.510 -16.361 1.00 88.88 78 THR A C 1
ATOM 642 O O . THR A 1 78 ? 6.817 -4.500 -15.897 1.00 88.88 78 THR A O 1
ATOM 645 N N . SER A 1 79 ? 6.991 -6.505 -16.889 1.00 86.38 79 SER A N 1
ATOM 646 C CA . SER A 1 79 ? 8.454 -6.462 -17.001 1.00 86.38 79 SER A CA 1
ATOM 647 C C . SER A 1 79 ? 8.948 -5.320 -17.894 1.00 86.38 79 SER A C 1
ATOM 649 O O . SER A 1 79 ? 10.051 -4.825 -17.696 1.00 86.38 79 SER A O 1
ATOM 651 N N . LYS A 1 80 ? 8.117 -4.844 -18.833 1.00 87.56 80 LYS A N 1
ATOM 652 C CA . LYS A 1 80 ? 8.447 -3.750 -19.761 1.00 87.56 80 LYS A CA 1
ATOM 653 C C . LYS A 1 80 ? 8.476 -2.369 -19.101 1.00 87.56 80 LYS A C 1
ATOM 655 O O . LYS A 1 80 ? 8.952 -1.421 -19.723 1.00 87.56 80 LYS A O 1
ATOM 660 N N . ASP A 1 81 ? 7.949 -2.238 -17.884 1.00 88.31 81 ASP A N 1
ATOM 661 C CA . ASP A 1 81 ? 7.908 -0.960 -17.162 1.00 88.31 81 ASP A CA 1
ATOM 662 C C . ASP A 1 81 ? 9.239 -0.579 -16.524 1.00 88.31 81 ASP A C 1
ATOM 664 O O . ASP A 1 81 ? 9.439 0.589 -16.193 1.00 88.31 81 ASP A O 1
ATOM 668 N N . THR A 1 82 ? 10.138 -1.548 -16.385 1.00 86.06 82 THR A N 1
ATOM 669 C CA . THR A 1 82 ? 11.486 -1.351 -15.869 1.00 86.06 82 THR A CA 1
ATOM 670 C C . THR A 1 82 ? 12.422 -1.050 -17.042 1.00 86.06 82 THR A C 1
ATOM 672 O O . THR A 1 82 ? 12.512 -1.820 -17.997 1.00 86.06 82 THR A O 1
ATOM 675 N N . VAL A 1 83 ? 13.104 0.091 -16.994 1.00 85.62 83 VAL A N 1
ATOM 676 C CA . VAL A 1 83 ? 14.108 0.507 -17.978 1.00 85.62 83 VAL A CA 1
ATOM 677 C C . VAL A 1 83 ? 15.483 0.211 -17.408 1.00 85.62 83 VAL A C 1
ATOM 679 O O . VAL A 1 83 ? 15.848 0.735 -16.353 1.00 85.62 83 VAL A O 1
ATOM 682 N N . VAL A 1 84 ? 16.241 -0.608 -18.130 1.00 87.69 84 VAL A N 1
ATOM 683 C CA . VAL A 1 84 ? 17.639 -0.921 -17.833 1.00 87.69 84 VAL A CA 1
ATOM 684 C C . VAL A 1 84 ? 18.544 -0.301 -18.894 1.00 87.69 84 VAL A C 1
ATOM 686 O O . VAL A 1 84 ? 18.179 -0.274 -20.069 1.00 87.69 84 VAL A O 1
ATOM 689 N N . GLN A 1 85 ? 19.706 0.210 -18.493 1.00 85.88 85 GLN A N 1
ATOM 690 C CA . GLN A 1 85 ? 20.687 0.806 -19.401 1.00 85.88 85 GLN A CA 1
ATOM 691 C C . GLN A 1 85 ? 22.091 0.267 -19.125 1.00 85.88 85 GLN A C 1
ATOM 693 O O . GLN A 1 85 ? 22.447 -0.068 -17.993 1.00 85.88 85 GLN A O 1
ATOM 698 N N . GLY A 1 86 ? 22.892 0.229 -20.189 1.00 79.25 86 GLY A N 1
ATOM 699 C CA . GLY A 1 86 ? 24.295 -0.155 -20.143 1.00 79.25 86 GLY A CA 1
ATOM 700 C C . GLY A 1 86 ? 24.512 -1.663 -20.059 1.00 79.25 86 GLY A C 1
ATOM 701 O O . GLY A 1 86 ? 23.586 -2.453 -19.876 1.00 79.25 86 GLY A O 1
ATOM 702 N N . HIS A 1 87 ? 25.778 -2.053 -20.179 1.00 76.56 87 HIS A N 1
ATOM 703 C CA . HIS A 1 87 ? 26.196 -3.457 -20.171 1.00 76.56 87 HIS A CA 1
ATOM 704 C C . HIS A 1 87 ? 25.953 -4.155 -18.822 1.00 76.56 87 HIS A C 1
ATOM 706 O O . HIS A 1 87 ? 25.806 -5.371 -18.785 1.00 76.56 87 HIS A O 1
ATOM 712 N N . ASN A 1 88 ? 25.822 -3.389 -17.733 1.00 80.00 88 ASN A N 1
ATOM 713 C CA . ASN A 1 88 ? 25.591 -3.914 -16.384 1.00 80.00 88 ASN A CA 1
ATOM 714 C C . ASN A 1 88 ? 24.100 -4.040 -16.017 1.00 80.00 88 ASN A C 1
ATOM 716 O O . ASN A 1 88 ? 23.785 -4.282 -14.855 1.00 80.00 88 ASN A O 1
ATOM 720 N N . ALA A 1 89 ? 23.182 -3.833 -16.973 1.00 80.75 89 ALA A N 1
ATOM 721 C CA . ALA A 1 89 ? 21.734 -3.878 -16.751 1.00 80.75 89 ALA A CA 1
ATOM 722 C C . ALA A 1 89 ? 21.262 -2.997 -15.572 1.00 80.75 89 ALA A C 1
ATOM 724 O O . ALA A 1 89 ? 20.395 -3.385 -14.785 1.00 80.75 89 ALA A O 1
ATOM 725 N N . GLN A 1 90 ? 21.830 -1.793 -15.439 1.00 86.62 90 GLN A N 1
ATOM 726 C CA . GLN A 1 90 ? 21.474 -0.874 -14.362 1.00 86.62 90 GLN A CA 1
ATOM 727 C C . GLN A 1 90 ? 20.035 -0.388 -14.547 1.00 86.62 90 GLN A C 1
ATOM 729 O O . GLN A 1 90 ? 19.696 0.157 -15.596 1.00 86.62 90 GLN A O 1
ATOM 734 N N . ILE A 1 91 ? 19.193 -0.549 -13.523 1.00 84.62 91 ILE A N 1
ATOM 735 C CA . ILE A 1 91 ? 17.817 -0.039 -13.536 1.00 84.62 91 ILE A CA 1
ATOM 736 C C . ILE A 1 91 ? 17.856 1.486 -13.417 1.00 84.62 91 ILE A C 1
ATOM 738 O O . ILE A 1 91 ? 18.245 2.027 -12.383 1.00 84.62 91 ILE A O 1
ATOM 742 N N . VAL A 1 92 ? 17.427 2.172 -14.473 1.00 86.88 92 VAL A N 1
ATOM 743 C CA . VAL A 1 92 ? 17.400 3.642 -14.553 1.00 86.88 92 VAL A CA 1
ATOM 744 C C . VAL A 1 92 ? 16.012 4.187 -14.230 1.00 86.88 92 VAL A C 1
ATOM 746 O O . VAL A 1 92 ? 15.871 5.284 -13.697 1.00 86.88 92 VAL A O 1
ATOM 749 N N . LYS A 1 93 ? 14.966 3.416 -14.539 1.00 88.94 93 LYS A N 1
ATOM 750 C CA . LYS A 1 93 ? 13.575 3.802 -14.299 1.00 88.94 93 LYS A CA 1
ATOM 751 C C . LYS A 1 93 ? 12.755 2.567 -13.966 1.00 88.94 93 LYS A C 1
ATOM 753 O O . LYS A 1 93 ? 12.861 1.563 -14.662 1.00 88.94 93 LYS A O 1
ATOM 758 N N . ASP A 1 94 ? 11.930 2.636 -12.931 1.00 91.06 94 ASP A N 1
ATOM 759 C CA . ASP A 1 94 ? 11.057 1.527 -12.559 1.00 91.06 94 ASP A CA 1
ATOM 760 C C . ASP A 1 94 ? 9.713 2.032 -12.046 1.00 91.06 94 ASP A C 1
ATOM 762 O O . ASP A 1 94 ? 9.645 2.980 -11.257 1.00 91.06 94 ASP A O 1
ATOM 766 N N . MET A 1 95 ? 8.646 1.381 -12.507 1.00 94.75 95 MET A N 1
ATOM 767 C CA . MET A 1 95 ? 7.292 1.684 -12.067 1.00 94.75 95 MET A CA 1
ATOM 768 C C . MET A 1 95 ? 7.079 1.117 -10.669 1.00 94.75 95 MET A C 1
ATOM 770 O O . MET A 1 95 ? 7.117 -0.098 -10.472 1.00 94.75 95 MET A O 1
ATOM 774 N N . ARG A 1 96 ? 6.828 2.001 -9.704 1.00 95.12 96 ARG A N 1
ATOM 775 C CA . ARG A 1 96 ? 6.609 1.621 -8.304 1.00 95.12 96 ARG A CA 1
ATOM 776 C C . ARG A 1 96 ? 5.722 2.616 -7.578 1.00 95.12 96 ARG A C 1
ATOM 778 O O . ARG A 1 96 ? 5.713 3.802 -7.903 1.00 95.12 96 ARG A O 1
ATOM 785 N N . ILE A 1 97 ? 5.065 2.141 -6.528 1.00 96.88 97 ILE A N 1
ATOM 786 C CA . ILE A 1 97 ? 4.369 2.979 -5.548 1.00 96.88 97 ILE A CA 1
ATOM 787 C C . ILE A 1 97 ? 5.139 2.914 -4.231 1.00 96.88 97 ILE A C 1
ATOM 789 O O . ILE A 1 97 ? 5.430 1.828 -3.736 1.00 96.88 97 ILE A O 1
ATOM 793 N N . LYS A 1 98 ? 5.445 4.062 -3.634 1.00 96.50 98 LYS A N 1
ATOM 794 C CA . LYS A 1 98 ? 5.969 4.174 -2.270 1.00 96.50 98 LYS A CA 1
ATOM 795 C C . LYS A 1 98 ? 4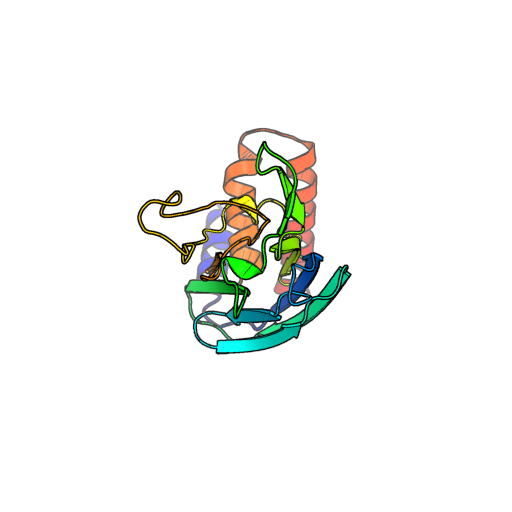.884 4.718 -1.348 1.00 96.50 98 LYS A C 1
ATOM 797 O O . LYS A 1 98 ? 4.260 5.728 -1.651 1.00 96.50 98 LYS A O 1
ATOM 802 N N . ILE A 1 99 ? 4.680 4.070 -0.211 1.00 96.38 99 ILE A N 1
ATOM 803 C CA . ILE A 1 99 ? 3.765 4.509 0.840 1.00 96.38 99 ILE A CA 1
ATOM 804 C C . ILE A 1 99 ? 4.548 5.426 1.782 1.00 96.38 99 ILE A C 1
ATOM 806 O O . ILE A 1 99 ? 5.313 4.957 2.622 1.00 96.38 99 ILE A O 1
ATOM 810 N N . GLU A 1 100 ? 4.384 6.740 1.644 1.00 94.50 100 GLU A N 1
ATOM 811 C CA . GLU A 1 100 ? 5.135 7.712 2.448 1.00 94.50 100 GLU A CA 1
ATOM 812 C C . GLU A 1 100 ? 4.569 7.848 3.862 1.00 94.50 100 GLU A C 1
ATOM 814 O O . GLU A 1 100 ? 5.311 7.864 4.847 1.00 94.50 100 GLU A O 1
ATOM 819 N N . LYS A 1 101 ? 3.242 7.966 3.959 1.00 93.31 101 LYS A N 1
ATOM 820 C CA . LYS A 1 101 ? 2.508 8.096 5.220 1.00 93.31 101 LYS A CA 1
ATOM 821 C C . LYS A 1 101 ? 1.156 7.412 5.095 1.00 93.31 101 LYS A C 1
ATOM 823 O O . LYS A 1 101 ? 0.543 7.405 4.030 1.00 93.31 101 LYS A O 1
ATOM 828 N N . LEU A 1 102 ? 0.677 6.878 6.207 1.00 93.38 102 LEU A N 1
ATOM 829 C CA . LEU A 1 102 ? -0.637 6.265 6.317 1.00 93.38 102 LEU A CA 1
ATOM 830 C C . LEU A 1 102 ? -1.241 6.699 7.646 1.00 93.38 102 LEU A C 1
ATOM 832 O O . LEU A 1 102 ? -0.589 6.573 8.678 1.00 93.38 102 LEU A O 1
ATOM 836 N N . PHE A 1 103 ? -2.481 7.161 7.615 1.00 89.62 103 PHE A N 1
ATOM 837 C CA . PHE A 1 103 ? -3.252 7.519 8.791 1.00 89.62 103 PHE A CA 1
ATOM 838 C C . PHE A 1 103 ? -4.570 6.757 8.802 1.00 89.62 103 PHE A C 1
ATOM 840 O O . PHE A 1 103 ? -5.216 6.599 7.765 1.00 89.62 103 PHE A O 1
ATOM 847 N N . ILE A 1 104 ? -4.961 6.296 9.986 1.00 88.25 104 ILE A N 1
ATOM 848 C CA . ILE A 1 104 ? -6.278 5.715 10.247 1.00 88.25 104 ILE A CA 1
ATOM 849 C C . ILE A 1 104 ? -6.845 6.437 11.470 1.00 88.25 104 ILE A C 1
ATOM 851 O O . ILE A 1 104 ? -6.230 6.373 12.534 1.00 88.25 104 ILE A O 1
ATOM 855 N N . ASP A 1 105 ? -7.970 7.140 11.317 1.00 84.25 105 ASP A N 1
ATOM 856 C CA . ASP A 1 105 ? -8.533 8.045 12.338 1.00 84.25 105 ASP A CA 1
ATOM 857 C C . ASP A 1 105 ? -7.468 8.973 12.948 1.00 84.25 105 ASP A C 1
ATOM 859 O O . ASP A 1 105 ? -7.256 8.990 14.162 1.00 84.25 105 ASP A O 1
ATOM 863 N N . GLU A 1 106 ? -6.732 9.683 12.084 1.00 79.06 106 GLU A N 1
ATOM 864 C CA . GLU A 1 106 ? -5.646 10.616 12.447 1.00 79.06 106 GLU A CA 1
ATOM 865 C C . GLU A 1 106 ? -4.418 9.983 13.131 1.00 79.06 106 GLU A C 1
ATOM 867 O O . GLU A 1 106 ? -3.446 10.678 13.434 1.00 79.06 106 GLU A O 1
ATOM 872 N N . ILE A 1 107 ? -4.399 8.667 13.359 1.00 80.25 107 ILE A N 1
ATOM 873 C CA . ILE A 1 107 ? -3.241 7.983 13.943 1.00 80.25 107 ILE A CA 1
ATOM 874 C C . ILE A 1 107 ? -2.219 7.686 12.857 1.00 80.25 107 ILE A C 1
ATOM 876 O O . ILE A 1 107 ? -2.525 6.976 11.902 1.00 80.25 107 ILE A O 1
ATOM 880 N N . ASP A 1 108 ? -0.986 8.158 13.051 1.00 83.25 108 ASP A N 1
ATOM 881 C CA . ASP A 1 108 ? 0.138 7.840 12.169 1.00 83.25 108 ASP A CA 1
ATOM 882 C C . ASP A 1 108 ? 0.525 6.353 12.270 1.00 83.25 108 ASP A C 1
ATOM 884 O O . ASP A 1 108 ? 0.955 5.834 13.309 1.00 83.25 108 ASP A O 1
ATOM 888 N N . MET A 1 109 ? 0.401 5.667 11.141 1.00 83.75 109 MET A N 1
ATOM 889 C CA . MET A 1 109 ? 0.649 4.244 10.975 1.00 83.75 109 MET A CA 1
ATOM 890 C C . MET A 1 109 ? 2.079 3.920 10.542 1.00 83.75 109 MET A C 1
ATOM 892 O O . MET A 1 109 ? 2.368 2.748 10.293 1.00 83.75 109 MET A O 1
ATOM 896 N N . ARG A 1 110 ? 2.998 4.894 10.486 1.00 81.50 110 ARG A N 1
ATOM 897 C CA . ARG A 1 110 ? 4.392 4.725 10.028 1.00 81.50 110 ARG A CA 1
ATOM 898 C C . ARG A 1 110 ? 5.092 3.496 10.614 1.00 81.50 110 ARG A C 1
ATOM 900 O O . ARG A 1 110 ? 5.688 2.709 9.886 1.00 81.50 110 ARG A O 1
ATOM 907 N N . ASN A 1 111 ? 4.944 3.261 11.919 1.00 78.75 111 ASN A N 1
ATOM 908 C CA . ASN A 1 111 ? 5.554 2.118 12.621 1.00 78.75 111 ASN A CA 1
ATOM 909 C C . ASN A 1 111 ? 4.907 0.751 12.308 1.00 78.75 111 ASN A C 1
ATOM 911 O O . ASN A 1 111 ? 5.368 -0.295 12.782 1.00 78.75 111 ASN A O 1
ATOM 915 N N . HIS A 1 112 ? 3.804 0.737 11.562 1.00 82.75 112 HIS A N 1
ATOM 916 C CA . HIS A 1 112 ? 3.077 -0.467 11.163 1.00 82.75 112 HIS A CA 1
ATOM 917 C C . HIS A 1 112 ? 3.155 -0.741 9.659 1.00 82.75 112 HIS A C 1
ATOM 919 O O . HIS A 1 112 ? 2.858 -1.870 9.279 1.00 82.75 112 HIS A O 1
ATOM 925 N N . ILE A 1 113 ? 3.628 0.205 8.834 1.00 84.00 113 ILE A N 1
ATOM 926 C CA . ILE A 1 113 ? 3.837 0.005 7.387 1.00 84.00 113 ILE A CA 1
ATOM 927 C C . ILE A 1 113 ? 4.735 -1.218 7.142 1.00 84.00 113 ILE A C 1
ATOM 929 O O . ILE A 1 113 ? 4.338 -2.140 6.440 1.00 84.00 113 ILE A O 1
ATOM 933 N N . PHE A 1 114 ? 5.868 -1.335 7.841 1.00 80.75 114 PHE A N 1
ATOM 934 C CA . PHE A 1 114 ? 6.772 -2.494 7.716 1.00 80.75 114 PHE A CA 1
ATOM 935 C C . PHE A 1 114 ? 6.197 -3.824 8.241 1.00 80.75 114 PHE A C 1
ATOM 937 O O . PHE A 1 114 ? 6.761 -4.893 8.008 1.00 80.75 114 PHE A O 1
ATOM 944 N N . LYS A 1 115 ? 5.069 -3.798 8.965 1.00 83.81 115 LYS A N 1
ATOM 945 C CA . LYS A 1 115 ? 4.367 -5.019 9.408 1.00 83.81 115 LYS A CA 1
ATOM 946 C C . LYS A 1 115 ? 3.378 -5.526 8.366 1.00 83.81 115 LYS A C 1
ATOM 948 O O . LYS A 1 115 ? 2.899 -6.655 8.499 1.00 83.81 115 LYS A O 1
ATOM 953 N N . ALA A 1 116 ? 3.034 -4.696 7.390 1.00 90.56 116 ALA A N 1
ATOM 954 C CA . ALA A 1 116 ? 2.208 -5.114 6.284 1.00 90.56 116 ALA A CA 1
ATOM 955 C C . ALA A 1 116 ? 2.969 -6.097 5.400 1.00 90.56 116 ALA A C 1
ATOM 957 O O . ALA A 1 116 ? 4.199 -6.096 5.332 1.00 90.56 116 ALA A O 1
ATOM 958 N N . LYS A 1 117 ? 2.207 -6.975 4.761 1.00 94.00 117 LYS A N 1
ATOM 959 C CA . LYS A 1 117 ? 2.740 -8.051 3.934 1.00 94.00 117 LYS A CA 1
ATOM 960 C C . LYS A 1 117 ? 2.233 -7.866 2.523 1.00 94.00 117 LYS A C 1
ATOM 962 O O . LYS A 1 117 ? 1.021 -7.810 2.320 1.00 94.00 117 LYS A O 1
ATOM 967 N N . GLN A 1 118 ? 3.142 -7.835 1.568 1.00 95.50 118 GLN A N 1
ATOM 968 C CA . GLN A 1 118 ? 2.823 -7.985 0.162 1.00 95.50 118 GLN A CA 1
ATOM 969 C C . GLN A 1 118 ? 3.116 -9.421 -0.264 1.00 95.50 118 GLN A C 1
ATOM 971 O O . GLN A 1 118 ? 4.123 -9.991 0.149 1.00 95.50 118 GLN A O 1
ATOM 976 N N . ARG A 1 119 ? 2.242 -10.005 -1.085 1.00 94.25 119 ARG A N 1
ATOM 977 C CA . ARG A 1 119 ? 2.537 -11.214 -1.867 1.00 94.25 119 ARG A CA 1
ATOM 978 C C . ARG A 1 119 ? 2.700 -10.789 -3.325 1.00 94.25 119 ARG A C 1
ATOM 980 O O . ARG A 1 119 ? 1.676 -10.615 -3.985 1.00 94.25 119 ARG A O 1
ATOM 987 N N . PRO A 1 120 ? 3.935 -10.531 -3.784 1.00 94.00 120 PRO A N 1
ATOM 988 C CA . PRO A 1 120 ? 4.169 -10.035 -5.132 1.00 94.00 120 PRO A CA 1
ATOM 989 C C . PRO A 1 120 ? 3.735 -11.049 -6.189 1.00 94.00 120 PRO A C 1
ATOM 991 O O . PRO A 1 120 ? 3.945 -12.253 -6.031 1.00 94.00 120 PRO A O 1
ATOM 994 N N . ILE A 1 121 ? 3.170 -10.550 -7.282 1.00 93.50 121 ILE A N 1
ATOM 995 C CA . ILE A 1 121 ? 2.955 -11.306 -8.513 1.00 93.50 121 ILE A CA 1
ATOM 996 C C . ILE A 1 121 ? 4.143 -10.999 -9.422 1.00 93.50 121 ILE A C 1
ATOM 998 O O . ILE A 1 121 ? 4.214 -9.940 -10.047 1.00 93.50 121 ILE A O 1
ATOM 1002 N N . TYR A 1 122 ? 5.115 -11.906 -9.417 1.00 92.31 122 TYR A N 1
ATOM 1003 C CA . TYR A 1 122 ? 6.338 -11.786 -10.204 1.00 92.31 122 TYR A CA 1
ATOM 1004 C C . TYR A 1 122 ? 6.102 -12.078 -11.687 1.00 92.31 122 TYR A C 1
ATOM 1006 O O . TYR A 1 122 ? 5.151 -12.767 -12.053 1.00 92.31 122 TYR A O 1
ATOM 1014 N N . HIS A 1 123 ? 6.990 -11.570 -12.544 1.00 88.81 123 HIS A N 1
ATOM 1015 C CA . HIS A 1 123 ? 6.923 -11.818 -13.988 1.00 88.81 123 HIS A CA 1
ATOM 1016 C C . HIS A 1 123 ? 7.488 -13.190 -14.363 1.00 88.81 123 HIS A C 1
ATOM 1018 O O . HIS A 1 123 ? 7.106 -13.750 -15.386 1.00 88.81 123 HIS A O 1
ATOM 1024 N N . THR A 1 124 ? 8.387 -13.730 -13.539 1.00 88.81 124 THR A N 1
ATOM 1025 C CA . THR A 1 124 ? 8.997 -15.047 -13.733 1.00 88.81 124 THR A CA 1
ATOM 1026 C C . THR A 1 124 ? 8.943 -15.876 -12.453 1.00 88.81 124 THR A C 1
ATOM 1028 O O . THR A 1 124 ? 8.843 -15.356 -11.336 1.00 88.81 124 THR A O 1
ATOM 1031 N N . PHE A 1 125 ? 9.010 -17.197 -12.611 1.00 84.75 125 PHE A N 1
ATOM 1032 C CA . PHE A 1 125 ? 9.071 -18.122 -11.484 1.00 84.75 125 PHE A CA 1
ATOM 1033 C C . PHE A 1 125 ? 10.347 -17.890 -10.657 1.00 84.75 125 PHE A C 1
ATOM 1035 O O . PHE A 1 125 ? 11.411 -17.635 -11.216 1.00 84.75 125 PHE A O 1
ATOM 1042 N N . ASN A 1 126 ? 10.236 -17.963 -9.326 1.00 84.38 126 ASN A N 1
ATOM 1043 C CA . ASN A 1 126 ? 11.337 -17.760 -8.372 1.00 84.38 126 ASN A CA 1
ATOM 1044 C C . ASN A 1 126 ? 12.104 -16.423 -8.486 1.00 84.38 126 ASN A C 1
ATOM 1046 O O . ASN A 1 126 ? 13.223 -16.321 -7.992 1.00 84.38 126 ASN A O 1
ATOM 1050 N N . GLN A 1 127 ? 11.504 -15.374 -9.061 1.00 88.38 127 GLN A N 1
ATOM 1051 C CA . GLN A 1 127 ? 12.139 -14.050 -9.170 1.00 88.38 127 GLN A CA 1
ATOM 1052 C C . GLN A 1 127 ? 12.451 -13.403 -7.807 1.00 88.38 127 GLN A C 1
ATOM 1054 O O . GLN A 1 127 ? 13.329 -12.549 -7.705 1.00 88.38 127 GLN A O 1
ATOM 1059 N N . GLY A 1 128 ? 11.723 -13.772 -6.754 1.00 90.00 128 GLY A N 1
ATOM 1060 C CA . GLY A 1 128 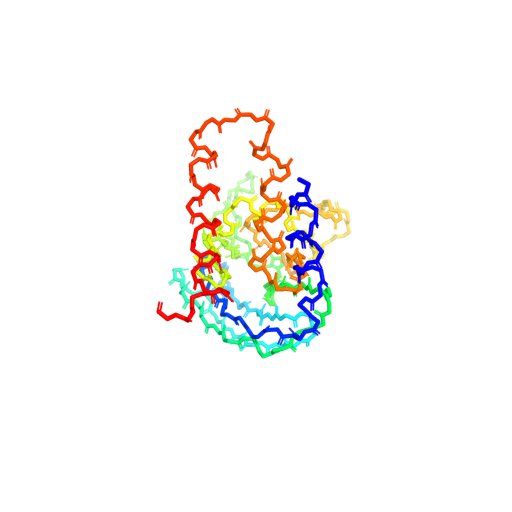? 11.895 -13.170 -5.441 1.00 90.00 128 GLY A CA 1
ATOM 1061 C C . GLY A 1 128 ? 11.134 -13.890 -4.329 1.00 90.00 128 GLY A C 1
ATOM 1062 O O . GLY A 1 128 ? 10.539 -14.951 -4.546 1.00 90.00 128 GLY A O 1
ATOM 1063 N N . PRO A 1 129 ? 11.164 -13.335 -3.107 1.00 92.75 129 PRO A N 1
ATOM 1064 C CA . PRO A 1 129 ? 10.521 -13.939 -1.948 1.00 92.75 129 PRO A CA 1
ATOM 1065 C C . PRO A 1 129 ? 8.993 -13.976 -2.082 1.00 92.75 129 PRO A C 1
ATOM 1067 O O . PRO A 1 129 ? 8.353 -13.032 -2.529 1.00 92.75 129 PRO A O 1
ATOM 1070 N N . LYS A 1 130 ? 8.366 -15.041 -1.573 1.00 93.12 130 LYS A N 1
ATOM 1071 C CA . LYS A 1 130 ? 6.895 -15.198 -1.593 1.00 93.12 130 LYS A CA 1
ATOM 1072 C C . LYS A 1 130 ? 6.142 -14.087 -0.846 1.00 93.12 130 LYS A C 1
ATOM 1074 O O . LYS A 1 130 ? 4.957 -13.866 -1.096 1.00 93.12 130 LYS A O 1
ATOM 1079 N N . VAL A 1 131 ? 6.794 -13.447 0.126 1.00 93.06 131 VAL A N 1
ATOM 1080 C CA . VAL A 1 131 ? 6.239 -12.356 0.931 1.00 93.06 131 VAL A CA 1
ATOM 1081 C C . VAL A 1 131 ? 7.298 -11.275 1.102 1.00 93.06 131 VAL A C 1
ATOM 1083 O O . VAL A 1 131 ? 8.432 -11.580 1.460 1.00 93.06 131 VAL A O 1
ATOM 1086 N N . VAL A 1 132 ? 6.903 -10.021 0.900 1.00 92.06 132 VAL A N 1
ATOM 1087 C CA . VAL A 1 132 ? 7.742 -8.838 1.106 1.00 92.06 132 VAL A CA 1
ATOM 1088 C C . VAL A 1 132 ? 7.116 -7.946 2.174 1.00 92.06 132 VAL A C 1
ATOM 1090 O O . VAL A 1 132 ? 5.904 -7.725 2.195 1.00 92.06 132 VAL A O 1
ATOM 1093 N N . ASN A 1 133 ? 7.960 -7.418 3.054 1.00 91.94 133 ASN A N 1
ATOM 1094 C CA . ASN A 1 133 ? 7.611 -6.440 4.076 1.00 91.94 133 ASN A CA 1
ATOM 1095 C C . ASN A 1 133 ? 8.309 -5.124 3.728 1.00 91.94 133 ASN A C 1
ATOM 1097 O O . ASN A 1 133 ? 9.456 -4.908 4.107 1.00 91.94 133 ASN A O 1
ATOM 1101 N N . SER A 1 134 ? 7.637 -4.268 2.964 1.00 89.06 134 SER A N 1
ATOM 1102 C CA . SER A 1 134 ? 8.203 -3.008 2.481 1.00 89.06 134 SER A CA 1
ATOM 1103 C C . SER A 1 134 ? 7.139 -1.915 2.443 1.00 89.06 134 SER A C 1
ATOM 1105 O O . SER A 1 134 ? 5.943 -2.194 2.383 1.00 89.06 134 SER A O 1
ATOM 1107 N N . ASP A 1 135 ? 7.589 -0.669 2.500 1.00 92.06 135 ASP A N 1
ATOM 1108 C CA . ASP A 1 135 ? 6.832 0.536 2.165 1.00 92.06 135 ASP A CA 1
ATOM 1109 C C . ASP A 1 135 ? 6.772 0.787 0.646 1.00 92.06 135 ASP A C 1
ATOM 1111 O O . ASP A 1 135 ? 6.053 1.676 0.203 1.00 92.06 135 ASP A O 1
ATOM 1115 N N . HIS A 1 136 ? 7.493 -0.000 -0.156 1.00 93.75 136 HIS A N 1
ATOM 1116 C CA . HIS A 1 136 ? 7.492 0.071 -1.612 1.00 93.75 136 HIS A CA 1
ATOM 1117 C C . HIS A 1 136 ? 6.755 -1.124 -2.231 1.00 93.75 136 HIS A C 1
ATOM 1119 O O . HIS A 1 136 ? 6.915 -2.269 -1.810 1.00 93.75 136 HIS A O 1
ATOM 1125 N N . ILE A 1 137 ? 5.985 -0.846 -3.279 1.00 95.44 137 ILE A N 1
ATOM 1126 C CA . ILE A 1 137 ? 5.239 -1.798 -4.099 1.00 95.44 137 ILE A CA 1
ATOM 1127 C C . ILE A 1 137 ? 5.849 -1.740 -5.504 1.00 95.44 137 ILE A C 1
ATOM 1129 O O . ILE A 1 137 ? 5.569 -0.821 -6.273 1.00 95.44 137 ILE A O 1
ATOM 1133 N N . PHE A 1 138 ? 6.712 -2.709 -5.814 1.00 93.12 138 PHE A N 1
ATOM 1134 C CA . PHE A 1 138 ? 7.423 -2.820 -7.103 1.00 93.12 138 PHE A CA 1
ATOM 1135 C C . PHE A 1 138 ? 6.745 -3.766 -8.101 1.00 93.12 138 PHE A C 1
ATOM 1137 O O . PHE A 1 138 ? 7.001 -3.723 -9.300 1.00 93.12 138 PHE A O 1
ATOM 1144 N N . PHE A 1 139 ? 5.868 -4.630 -7.604 1.00 93.69 139 PHE A N 1
ATOM 1145 C CA . PHE A 1 139 ? 5.147 -5.626 -8.386 1.00 93.69 139 PHE A CA 1
ATOM 1146 C C . PHE A 1 139 ? 3.660 -5.545 -8.059 1.00 93.69 139 PHE A C 1
ATOM 1148 O O . PHE A 1 139 ? 3.282 -5.023 -7.005 1.00 93.69 139 PHE A O 1
ATOM 1155 N N . SER A 1 140 ? 2.826 -6.098 -8.939 1.00 93.38 140 SER A N 1
ATOM 1156 C CA . SER A 1 140 ? 1.416 -6.336 -8.632 1.00 93.38 140 SER A CA 1
ATOM 1157 C C . SER A 1 140 ? 1.253 -7.296 -7.450 1.00 93.38 140 SER A C 1
ATOM 1159 O O . SER A 1 140 ? 2.213 -7.910 -6.974 1.00 93.38 140 SER A O 1
ATOM 1161 N N . GLY A 1 141 ? 0.024 -7.419 -6.955 1.00 93.44 141 GLY A N 1
ATOM 1162 C CA . GLY A 1 141 ? -0.293 -8.181 -5.758 1.00 93.44 141 GLY A CA 1
ATOM 1163 C C . GLY A 1 141 ? -0.455 -7.289 -4.533 1.00 93.44 141 GLY A C 1
ATOM 1164 O O . GLY A 1 141 ? 0.319 -6.363 -4.276 1.00 93.44 141 GLY A O 1
ATOM 1165 N N . LYS A 1 142 ? -1.488 -7.604 -3.751 1.00 95.69 142 LYS A N 1
ATOM 1166 C CA . LYS A 1 142 ? -1.949 -6.802 -2.615 1.00 95.69 142 LYS A CA 1
ATOM 1167 C C . LYS A 1 142 ? -0.893 -6.691 -1.516 1.00 95.69 142 LYS A C 1
ATOM 1169 O O . LYS A 1 142 ? -0.533 -7.686 -0.879 1.00 95.69 142 LYS A O 1
ATOM 1174 N N . TRP A 1 143 ? -0.480 -5.464 -1.228 1.00 96.94 143 TRP A N 1
ATOM 1175 C CA . TRP A 1 143 ? 0.115 -5.074 0.045 1.00 96.94 143 TRP A CA 1
ATOM 1176 C C . TRP A 1 143 ? -0.996 -5.009 1.093 1.00 96.94 143 TRP A C 1
ATOM 1178 O O . TRP A 1 143 ? -2.005 -4.362 0.844 1.00 96.94 143 TRP A O 1
ATOM 1188 N N . LYS A 1 144 ? -0.866 -5.701 2.233 1.00 96.69 144 LYS A N 1
ATOM 1189 C CA . LYS A 1 144 ? -1.943 -5.840 3.232 1.00 96.69 144 LYS A CA 1
ATOM 1190 C C . LYS A 1 144 ? -1.503 -5.447 4.638 1.00 96.69 144 LYS A C 1
ATOM 1192 O O . LYS A 1 144 ? -0.622 -6.093 5.214 1.00 96.69 144 LYS A O 1
ATOM 1197 N N . LEU A 1 145 ? -2.198 -4.479 5.236 1.00 94.31 145 LEU A N 1
ATOM 1198 C CA . LEU A 1 145 ? -2.081 -4.110 6.648 1.00 94.31 145 LEU A CA 1
ATOM 1199 C C . LEU A 1 145 ? -3.300 -4.607 7.430 1.00 94.31 145 LEU A C 1
ATOM 1201 O O . LEU A 1 145 ? -4.409 -4.123 7.231 1.00 94.31 145 LEU A O 1
ATOM 1205 N N . TYR A 1 146 ? -3.084 -5.544 8.353 1.00 91.75 146 TYR A N 1
ATOM 1206 C CA . TYR A 1 146 ? -4.151 -6.156 9.151 1.00 91.75 146 TYR A CA 1
ATOM 1207 C C . TYR A 1 146 ? -4.455 -5.384 10.437 1.00 91.75 146 TYR A C 1
ATOM 1209 O O . TYR A 1 146 ? -3.531 -4.981 11.155 1.00 91.75 146 TYR A O 1
ATOM 1217 N N . PHE A 1 147 ? -5.744 -5.271 10.764 1.00 87.38 147 PHE A N 1
ATOM 1218 C CA . PHE A 1 147 ? -6.242 -4.625 11.976 1.00 87.38 147 PHE A CA 1
ATOM 1219 C C . PHE A 1 147 ? -7.597 -5.152 12.447 1.00 87.38 147 PHE A C 1
ATOM 1221 O O . PHE A 1 147 ? -8.313 -5.835 11.717 1.00 87.38 147 PHE A O 1
ATOM 1228 N N . GLU A 1 148 ? -7.944 -4.834 13.691 1.00 85.06 148 GLU A N 1
ATOM 1229 C CA . GLU A 1 148 ? -9.253 -5.130 14.274 1.00 85.06 148 GLU A CA 1
ATOM 1230 C C . GLU A 1 148 ? -10.056 -3.847 14.487 1.00 85.06 148 GLU A C 1
ATOM 1232 O O . GLU A 1 148 ? -9.492 -2.758 14.570 1.00 85.06 148 GLU A O 1
ATOM 1237 N N . ASN A 1 149 ? -11.377 -3.981 14.559 1.00 76.06 149 ASN A N 1
ATOM 1238 C CA . ASN A 1 149 ? -12.290 -2.874 14.832 1.00 76.06 149 ASN A CA 1
ATOM 1239 C C . ASN A 1 149 ? -12.477 -2.704 16.359 1.00 76.06 149 ASN A C 1
ATOM 1241 O O . ASN A 1 149 ? -12.752 -3.710 17.019 1.00 76.06 149 ASN A O 1
ATOM 1245 N N . PRO A 1 150 ? -12.365 -1.491 16.941 1.00 77.88 150 PRO A N 1
ATOM 1246 C CA . PRO A 1 150 ? -11.977 -0.228 16.308 1.00 77.88 150 PRO A CA 1
ATOM 1247 C C . PRO A 1 150 ? -10.471 -0.136 15.995 1.00 77.88 150 PRO A C 1
ATOM 1249 O O . PRO A 1 150 ? -9.655 -0.444 16.873 1.00 77.88 150 PRO A O 1
ATOM 1252 N N . PRO A 1 151 ? -10.083 0.342 14.789 1.00 79.06 151 PRO A N 1
ATOM 1253 C CA . PRO A 1 151 ? -8.683 0.358 14.341 1.00 79.06 151 PRO A CA 1
ATOM 1254 C C . PRO A 1 151 ? -7.773 1.108 15.309 1.00 79.06 151 PRO A C 1
ATOM 1256 O O . PRO A 1 151 ? -6.716 0.619 15.711 1.00 79.06 151 PRO A O 1
ATOM 1259 N N . ARG A 1 152 ? -8.247 2.272 15.755 1.00 74.62 152 ARG A N 1
ATOM 1260 C CA . ARG A 1 152 ? -7.588 3.141 16.724 1.00 74.62 152 ARG A CA 1
ATOM 1261 C C . ARG A 1 152 ? -7.223 2.402 18.018 1.00 74.62 152 ARG A C 1
ATOM 1263 O O . ARG A 1 152 ? -6.076 2.475 18.452 1.00 74.62 152 ARG A O 1
ATOM 1270 N N . LEU A 1 153 ? -8.134 1.611 18.588 1.00 74.94 153 LEU A N 1
ATOM 1271 C CA . LEU A 1 153 ? -7.858 0.806 19.786 1.00 74.94 153 LEU A CA 1
ATOM 1272 C C . LEU A 1 153 ? -6.885 -0.346 19.499 1.00 74.94 153 LEU A C 1
ATOM 1274 O O . LEU A 1 153 ? -5.969 -0.590 20.286 1.00 74.94 153 LEU A O 1
ATOM 1278 N N . PHE A 1 154 ? -7.068 -1.053 18.382 1.00 80.06 154 PHE A N 1
ATOM 1279 C CA . PHE A 1 154 ? -6.198 -2.162 17.992 1.00 80.06 154 PHE A CA 1
ATOM 1280 C C . PHE A 1 154 ? -4.739 -1.713 17.873 1.00 80.06 154 PHE A C 1
ATOM 1282 O O . PHE A 1 154 ? -3.833 -2.323 18.451 1.00 80.06 154 PHE A O 1
ATOM 1289 N N . PHE A 1 155 ? -4.503 -0.617 17.154 1.00 77.19 155 PHE A N 1
ATOM 1290 C CA . PHE A 1 155 ? -3.159 -0.098 16.950 1.00 77.19 155 PHE A CA 1
ATOM 1291 C C . PHE A 1 155 ? -2.579 0.538 18.201 1.00 77.19 155 PHE A C 1
ATOM 1293 O O . PHE A 1 155 ? -1.377 0.381 18.434 1.00 77.19 155 PHE A O 1
ATOM 1300 N N . ALA A 1 156 ? -3.409 1.160 19.038 1.00 70.25 156 ALA A N 1
ATOM 1301 C CA . ALA A 1 156 ? -2.992 1.621 20.349 1.00 70.25 156 ALA A CA 1
ATOM 1302 C C . ALA A 1 156 ? -2.480 0.430 21.180 1.00 70.25 156 ALA A C 1
ATOM 1304 O O . ALA A 1 156 ? -1.301 0.396 21.522 1.00 70.25 156 ALA A O 1
ATOM 1305 N N . ASN A 1 157 ? -3.279 -0.628 21.365 1.00 69.31 157 ASN A N 1
ATOM 1306 C CA . ASN A 1 157 ? -2.895 -1.836 22.115 1.00 69.31 157 ASN A CA 1
ATOM 1307 C C . ASN A 1 157 ? -1.633 -2.525 21.576 1.00 69.31 157 ASN A C 1
ATOM 1309 O O . ASN A 1 157 ? -0.766 -2.935 22.347 1.00 69.31 157 ASN A O 1
ATOM 1313 N N . LYS A 1 158 ? -1.492 -2.617 20.251 1.00 67.56 158 LYS A N 1
ATOM 1314 C CA . LYS A 1 158 ? -0.327 -3.234 19.596 1.00 67.56 158 LYS A CA 1
ATOM 1315 C C . LYS A 1 158 ? 0.945 -2.384 19.693 1.00 67.56 158 LYS A C 1
ATOM 1317 O O . LYS A 1 158 ? 2.051 -2.912 19.573 1.00 67.56 158 LYS A O 1
ATOM 1322 N N . THR A 1 159 ? 0.798 -1.072 19.849 1.00 59.12 159 THR A N 1
ATOM 1323 C CA . THR A 1 159 ? 1.912 -0.144 20.089 1.00 59.12 159 THR A CA 1
ATOM 1324 C C . THR A 1 159 ? 2.270 -0.132 21.578 1.00 59.12 159 THR A C 1
ATOM 1326 O O . THR A 1 159 ? 3.450 -0.203 21.918 1.00 59.12 159 THR A O 1
ATOM 1329 N N . TYR A 1 160 ? 1.268 -0.175 22.464 1.00 50.34 160 TYR A N 1
ATOM 1330 C CA . TYR A 1 160 ? 1.415 -0.261 23.921 1.00 50.34 160 TYR A CA 1
ATOM 1331 C C . TYR A 1 160 ? 2.132 -1.532 24.379 1.00 50.34 160 TYR A C 1
ATOM 1333 O O . TYR A 1 160 ? 3.032 -1.443 25.212 1.00 50.34 160 TYR A O 1
ATOM 1341 N N . SER A 1 161 ? 1.806 -2.696 23.805 1.00 50.06 161 SER A N 1
ATOM 1342 C CA . SER A 1 161 ? 2.459 -3.964 24.163 1.00 50.06 161 SER A CA 1
ATOM 1343 C C . SER A 1 161 ? 3.963 -3.982 23.870 1.00 50.06 161 SER A C 1
ATOM 1345 O O . SER A 1 161 ? 4.690 -4.747 24.493 1.00 50.06 161 SER A O 1
ATOM 1347 N N . LYS A 1 162 ? 4.447 -3.119 22.963 1.00 44.97 162 LYS A N 1
ATOM 1348 C CA . LYS A 1 162 ? 5.879 -2.956 22.665 1.00 44.97 162 LYS A CA 1
ATOM 1349 C C . LYS A 1 162 ? 6.525 -1.763 23.379 1.00 44.97 162 LYS A C 1
ATOM 1351 O O . LYS A 1 162 ? 7.714 -1.817 23.669 1.00 44.97 162 LYS A O 1
ATOM 1356 N N . ALA A 1 163 ? 5.777 -0.691 23.655 1.00 41.19 163 ALA A N 1
ATOM 1357 C CA . ALA A 1 163 ? 6.294 0.521 24.303 1.00 41.19 163 ALA A CA 1
ATOM 1358 C C . ALA A 1 163 ? 6.524 0.361 25.817 1.00 41.19 163 ALA A C 1
ATOM 1360 O O . ALA A 1 163 ? 7.405 1.021 26.363 1.00 41.19 163 ALA A O 1
ATOM 1361 N N . LEU A 1 164 ? 5.801 -0.553 26.477 1.00 44.06 164 LEU A N 1
ATOM 1362 C CA . LEU A 1 164 ? 6.057 -0.930 27.876 1.00 44.06 164 LEU A CA 1
ATOM 1363 C C . LEU A 1 164 ? 7.457 -1.532 28.101 1.00 44.06 164 LEU A C 1
ATOM 1365 O O . LEU A 1 164 ? 7.863 -1.676 29.246 1.00 44.06 164 LEU A O 1
ATOM 1369 N N . VAL A 1 165 ? 8.194 -1.853 27.031 1.00 44.88 165 VAL A N 1
ATOM 1370 C CA . VAL A 1 165 ? 9.445 -2.615 27.104 1.00 44.88 165 VAL A CA 1
ATOM 1371 C C . VAL A 1 165 ? 10.710 -1.754 26.922 1.00 44.88 165 VAL A C 1
ATOM 1373 O O . VAL A 1 165 ? 11.784 -2.280 27.180 1.00 44.88 165 VAL A O 1
ATOM 1376 N N . SER A 1 166 ? 10.680 -0.467 26.505 1.00 47.00 166 SER A N 1
ATOM 1377 C CA . SER A 1 166 ? 11.981 0.177 26.166 1.00 47.00 166 SER A CA 1
ATOM 1378 C C . SER A 1 166 ? 12.201 1.705 26.117 1.00 47.00 166 SER A C 1
ATOM 1380 O O . SER A 1 166 ? 13.351 2.074 25.886 1.00 47.00 166 SER A O 1
ATOM 1382 N N . ASN A 1 167 ? 11.241 2.640 26.285 1.00 51.62 167 ASN A N 1
ATOM 1383 C CA . ASN A 1 167 ? 11.603 4.083 26.198 1.00 51.62 167 ASN A CA 1
ATOM 1384 C C . ASN A 1 167 ? 10.600 5.089 26.837 1.00 51.62 167 ASN A C 1
ATOM 1386 O O . ASN A 1 167 ? 9.433 5.081 26.435 1.00 51.62 167 ASN A O 1
ATOM 1390 N N . PRO A 1 168 ? 11.041 6.029 27.708 1.00 53.53 168 PRO A N 1
ATOM 1391 C CA . PRO A 1 168 ? 10.196 7.060 28.341 1.00 53.53 168 PRO A CA 1
ATOM 1392 C C . PRO A 1 168 ? 9.475 8.015 27.371 1.00 53.53 168 PRO A C 1
ATOM 1394 O O . PRO A 1 168 ? 8.277 8.243 27.510 1.00 53.53 168 PRO A O 1
ATOM 1397 N N . LYS A 1 169 ? 10.132 8.500 26.306 1.00 56.59 169 LYS A N 1
ATOM 1398 C CA . LYS A 1 169 ? 9.492 9.412 25.325 1.00 56.59 169 LYS A CA 1
ATOM 1399 C C . LYS A 1 169 ? 8.358 8.736 24.548 1.00 56.59 169 LYS A C 1
ATOM 1401 O O . LYS A 1 169 ? 7.384 9.366 24.140 1.00 56.59 169 LYS A O 1
ATOM 1406 N N . LYS A 1 170 ? 8.463 7.416 24.347 1.00 52.47 170 LYS A N 1
ATOM 1407 C CA . LYS A 1 170 ? 7.389 6.619 23.735 1.00 52.47 170 LYS A CA 1
ATOM 1408 C C . LYS A 1 170 ? 6.225 6.413 24.702 1.00 52.47 170 LYS A C 1
ATOM 1410 O O . LYS A 1 170 ? 5.098 6.281 24.237 1.00 52.47 170 LYS A O 1
ATOM 1415 N N . GLN A 1 171 ? 6.468 6.415 26.015 1.00 51.22 171 GLN A N 1
ATOM 1416 C CA . GLN A 1 171 ? 5.406 6.370 27.022 1.00 51.22 171 GLN A CA 1
ATOM 1417 C C . GLN A 1 171 ? 4.597 7.671 27.047 1.00 51.22 171 GLN A C 1
ATOM 1419 O O . GLN A 1 171 ? 3.376 7.600 27.120 1.00 51.22 171 GLN A O 1
ATOM 1424 N N . GLU A 1 172 ? 5.224 8.836 26.890 1.00 57.69 172 GLU A N 1
ATOM 1425 C CA . GLU A 1 172 ? 4.514 10.126 26.822 1.00 57.69 172 GLU A CA 1
ATOM 1426 C C . GLU A 1 172 ? 3.561 10.207 25.625 1.00 57.69 172 GLU A C 1
ATOM 1428 O O . GLU A 1 172 ? 2.388 10.539 25.786 1.00 57.69 172 GLU A O 1
ATOM 1433 N N . GLN A 1 173 ? 4.015 9.809 24.430 1.00 56.12 173 GLN A N 1
ATOM 1434 C CA . GLN A 1 173 ? 3.138 9.717 23.255 1.00 56.12 173 GLN A CA 1
ATOM 1435 C C . GLN A 1 173 ? 1.978 8.750 23.498 1.00 56.12 173 GLN A C 1
ATOM 1437 O O . GLN A 1 173 ? 0.841 9.021 23.126 1.00 56.12 173 GLN A O 1
ATOM 1442 N N . VAL A 1 174 ? 2.252 7.629 24.159 1.00 54.53 174 VAL A N 1
ATOM 1443 C CA . VAL A 1 174 ? 1.254 6.631 24.546 1.00 54.53 174 VAL A CA 1
ATOM 1444 C C . VAL A 1 174 ? 0.219 7.200 25.522 1.00 54.53 174 VAL A C 1
ATOM 1446 O O . VAL A 1 174 ? -0.974 6.956 25.349 1.00 54.53 174 VAL A O 1
ATOM 1449 N N . ILE A 1 175 ? 0.650 7.971 26.519 1.00 61.75 175 ILE A N 1
ATOM 1450 C CA . ILE A 1 175 ? -0.226 8.653 27.478 1.00 61.75 175 ILE A CA 1
ATOM 1451 C C . ILE A 1 175 ? -1.080 9.697 26.754 1.00 61.75 175 ILE A C 1
ATOM 1453 O O . ILE A 1 175 ? -2.291 9.737 26.959 1.00 61.75 175 ILE A O 1
ATOM 1457 N N . HIS A 1 176 ? -0.488 10.469 25.843 1.00 63.84 176 HIS A N 1
ATOM 1458 C CA . HIS A 1 176 ? -1.209 11.423 24.999 1.00 63.84 176 HIS A CA 1
ATOM 1459 C C . HIS A 1 176 ? -2.277 10.743 24.134 1.00 63.84 176 HIS A C 1
ATOM 1461 O O . HIS A 1 176 ? -3.425 11.184 24.091 1.00 63.84 176 HIS A O 1
ATOM 1467 N N . TYR A 1 177 ? -1.942 9.614 23.499 1.00 59.78 177 TYR A N 1
ATOM 1468 C CA . TYR A 1 177 ? -2.900 8.825 22.722 1.00 59.78 177 TYR A CA 1
ATOM 1469 C C . TYR A 1 177 ? -4.033 8.266 23.583 1.00 59.78 177 TYR A C 1
ATOM 1471 O O . TYR A 1 177 ? -5.176 8.269 23.123 1.00 59.78 177 TYR A O 1
ATOM 1479 N N . LYS A 1 178 ? -3.747 7.815 24.815 1.00 59.78 178 LYS A N 1
ATOM 1480 C CA . LYS A 1 178 ? -4.773 7.399 25.783 1.00 59.78 178 LYS A CA 1
ATOM 1481 C C . LYS A 1 178 ? -5.675 8.554 26.178 1.00 59.78 178 LYS A C 1
ATOM 1483 O O . LYS A 1 178 ? -6.881 8.397 26.101 1.00 59.78 178 LYS A O 1
ATOM 1488 N N . LYS A 1 179 ? -5.115 9.721 26.492 1.00 65.06 179 LYS A N 1
ATOM 1489 C CA . LYS A 1 179 ? -5.899 10.904 26.852 1.00 65.06 179 LYS A CA 1
ATOM 1490 C C . LYS A 1 179 ? -6.850 11.311 25.722 1.00 65.06 179 LYS A C 1
ATOM 1492 O O . LYS A 1 179 ? -8.047 11.418 25.947 1.00 65.06 179 LYS A O 1
ATOM 1497 N N . LYS A 1 180 ? -6.358 11.377 24.478 1.00 61.78 180 LYS A N 1
ATOM 1498 C CA . LYS A 1 180 ? -7.202 11.630 23.296 1.00 61.78 180 LYS A CA 1
ATOM 1499 C C . LYS A 1 180 ? -8.230 10.527 23.027 1.00 61.78 180 LYS A C 1
ATOM 1501 O O . LYS A 1 180 ? -9.232 10.766 22.357 1.00 61.78 180 LYS A O 1
ATOM 1506 N N . LEU A 1 181 ? -7.929 9.277 23.380 1.00 54.78 181 LEU A N 1
ATOM 1507 C CA . LEU A 1 181 ? -8.862 8.153 23.251 1.00 54.78 181 LEU A CA 1
ATOM 1508 C C . LEU A 1 181 ? -9.966 8.288 24.295 1.00 54.78 181 LEU A C 1
ATOM 1510 O O . LEU A 1 181 ? -11.138 8.178 23.957 1.00 54.78 181 LEU A O 1
ATOM 1514 N N . ASP A 1 182 ? -9.595 8.581 25.532 1.00 56.31 182 ASP A N 1
ATOM 1515 C CA . ASP A 1 182 ? -10.532 8.733 26.631 1.00 56.31 182 ASP A CA 1
ATOM 1516 C C . ASP A 1 182 ? -11.441 9.953 26.410 1.00 56.31 182 ASP A C 1
ATOM 1518 O O . ASP A 1 182 ? -12.653 9.838 26.556 1.00 56.31 182 ASP A O 1
ATOM 1522 N N . GLU A 1 183 ? -10.901 11.075 25.927 1.00 59.59 183 GLU A N 1
ATOM 1523 C CA . GLU A 1 183 ? -11.679 12.251 25.504 1.00 59.59 183 GLU A CA 1
ATOM 1524 C C . GLU A 1 183 ? -12.649 11.923 24.357 1.00 59.59 183 GLU A C 1
ATOM 1526 O O . GLU A 1 183 ? -13.812 12.303 24.398 1.00 59.59 183 GLU A O 1
ATOM 1531 N N . TYR A 1 184 ? -12.223 11.161 23.348 1.00 50.28 184 TYR A N 1
ATOM 1532 C CA . TYR A 1 184 ? -13.080 10.832 22.202 1.00 50.28 184 TYR A CA 1
ATOM 1533 C C . TYR A 1 184 ? -14.172 9.795 22.527 1.00 50.28 184 TYR A C 1
ATOM 1535 O O . TYR A 1 184 ? -15.258 9.821 21.951 1.00 50.28 184 TYR A O 1
ATOM 1543 N N . PHE A 1 185 ? -13.890 8.843 23.422 1.00 45.72 185 PHE A N 1
ATOM 1544 C CA . PHE A 1 185 ? -14.813 7.755 23.766 1.00 45.72 185 PHE A CA 1
ATOM 1545 C C . PHE A 1 185 ? -15.663 8.035 25.017 1.00 45.72 185 PHE A C 1
ATOM 1547 O O . PHE A 1 185 ? -16.753 7.470 25.122 1.00 45.72 185 PHE A O 1
ATOM 1554 N N . PHE A 1 186 ? -15.197 8.876 25.946 1.00 53.00 186 PHE A N 1
ATOM 1555 C CA . PHE A 1 186 ? -15.881 9.205 27.208 1.00 53.00 186 PHE A CA 1
ATOM 1556 C C . PHE A 1 186 ? -16.105 10.705 27.418 1.00 53.00 186 PHE A C 1
ATOM 1558 O O . PHE A 1 186 ? -16.760 11.083 28.388 1.00 53.00 186 PHE A O 1
ATOM 1565 N N . GLY A 1 187 ? -15.633 11.563 26.513 1.00 46.19 187 GLY A N 1
ATOM 1566 C CA . GLY A 1 187 ? -15.974 12.980 26.511 1.00 46.19 187 GLY A CA 1
ATOM 1567 C C . GLY A 1 187 ? -17.415 13.201 26.066 1.00 46.19 187 GLY A C 1
ATOM 1568 O O . GLY A 1 187 ? -17.696 13.406 24.888 1.00 46.19 187 GLY A O 1
ATOM 1569 N N . LYS A 1 188 ? -18.337 13.194 27.028 1.00 46.62 188 LYS A N 1
ATOM 1570 C CA . LYS A 1 188 ? -19.494 14.096 27.024 1.00 46.62 188 LYS A CA 1
ATOM 1571 C C . LYS A 1 188 ? -19.782 14.560 28.448 1.00 46.62 188 LYS A C 1
ATOM 1573 O O . LYS A 1 188 ? -20.515 13.888 29.173 1.00 46.62 188 LYS A O 1
ATOM 1578 N N . LYS A 1 189 ? -19.211 15.709 28.802 1.00 41.75 189 LYS A N 1
ATOM 1579 C CA . LYS A 1 189 ? -19.869 16.910 29.341 1.00 41.75 189 LYS A CA 1
ATOM 1580 C C . LYS A 1 189 ? -18.801 17.945 29.660 1.00 41.75 189 LYS A C 1
ATOM 1582 O O . LYS A 1 189 ? -17.789 17.546 30.270 1.00 41.75 189 LYS A O 1
#

Foldseek 3Di:
DPPVVVVVVVVPPPWFDKKKKKWKKAWFFFPVGTWWKFKDKAPDTDDTGGHYGIDIDMDIDPGDDQKMKIKIWTPDDDPRRFDADDPVRHTPGATKMATPWMDIRNDTCVVQQQVWWWQFDDNDPPPDDRIHRHSMDRGGTIGIGMAGPVRLVGVLVVLVVVLVPDDDVSVVVSVVSVVVVCCVPVDDD

Nearest PDB structures (foldseek):
  9fmt-assembly1_E  TM=5.436E-01  e=1.984E+00  Escherichia coli
  6bqm-assembly1_A  TM=5.468E-01  e=2.213E+00  Vibrio cholerae O395
  8pdz-assembly1_R  TM=4.907E-01  e=1.779E+00  Bacillus paranthracis
  2f1e-assembly1_A  TM=2.236E-01  e=2.909E+00  Xanthomonas citri

Mean predicted aligned error: 10.98 Å

pLDDT: mean 79.2, std 19.34, range [29.17, 97.56]

Secondary structure (DSSP, 8-state):
--HHHHHHHHHT--SPPPEEEEEEEEEE-BTTBSPEEEEEETTEEEEEEE--EEEEEEEEE----SEEEEEEEEES--GGGSEEETTTTEEEE--EEEEEEEEETTEE-HHHHTT-EE--B-SSTTSS-SSB--SEE-SBS-EEEEEESSHHHHHHHHHHHHHTTT-HHHHHHHHHHHHHHHHHHH---